Protein AF-A0A258R2J2-F1 (afdb_monomer)

Structure (mmCIF, N/CA/C/O backbone):
data_AF-A0A258R2J2-F1
#
_entry.id   AF-A0A258R2J2-F1
#
loop_
_atom_site.group_PDB
_atom_site.id
_atom_site.type_symbol
_atom_site.label_atom_id
_atom_site.la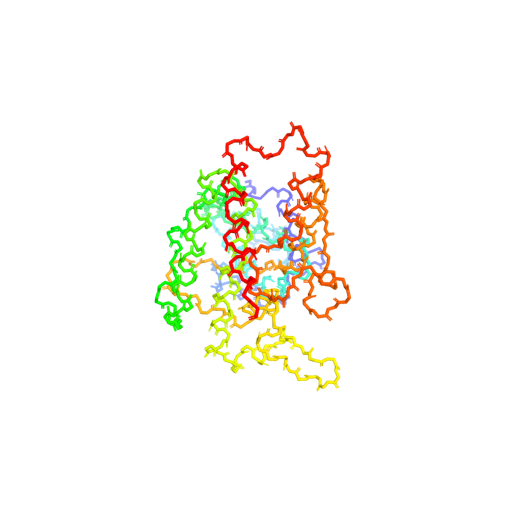bel_alt_id
_atom_site.label_comp_id
_atom_site.label_asym_id
_atom_site.label_entity_id
_atom_site.label_seq_id
_atom_site.pdbx_PDB_ins_code
_atom_site.Cartn_x
_atom_site.Cartn_y
_atom_site.Cartn_z
_atom_site.occupancy
_atom_site.B_iso_or_equiv
_atom_site.auth_seq_id
_atom_site.auth_comp_id
_atom_site.auth_asym_id
_atom_site.auth_atom_id
_atom_site.pdbx_PDB_model_num
ATOM 1 N N . MET A 1 1 ? 12.818 8.819 -33.217 1.00 51.59 1 MET A N 1
ATOM 2 C CA . MET A 1 1 ? 12.704 9.764 -32.083 1.00 51.59 1 MET A CA 1
ATOM 3 C C . MET A 1 1 ? 12.494 8.926 -30.841 1.00 51.59 1 MET A C 1
ATOM 5 O O . MET A 1 1 ? 11.689 8.007 -30.914 1.00 51.59 1 MET A O 1
ATOM 9 N N . SER A 1 2 ? 13.236 9.181 -29.762 1.00 68.81 2 SER A N 1
ATOM 10 C CA . SER A 1 2 ? 13.098 8.397 -28.529 1.00 68.81 2 SER A CA 1
ATOM 11 C C . SER A 1 2 ? 11.683 8.509 -27.970 1.00 68.81 2 SER A C 1
ATOM 13 O O . SER A 1 2 ? 11.099 9.592 -27.950 1.00 68.81 2 SER A O 1
ATOM 15 N N . SER A 1 3 ? 11.145 7.377 -27.529 1.00 83.00 3 SER A N 1
ATOM 16 C CA . SER A 1 3 ? 9.812 7.248 -26.934 1.00 83.00 3 SER A CA 1
ATOM 17 C C . SER A 1 3 ? 9.752 7.700 -25.467 1.00 83.00 3 SER A C 1
ATOM 19 O O . SER A 1 3 ? 8.676 7.709 -24.867 1.00 83.00 3 SER A O 1
ATOM 21 N N . LEU A 1 4 ? 10.896 8.104 -24.902 1.00 91.50 4 LEU A N 1
ATOM 22 C CA . LEU A 1 4 ? 11.026 8.682 -23.568 1.00 91.50 4 LEU A CA 1
ATOM 23 C C . LEU A 1 4 ? 11.390 10.168 -23.649 1.00 91.50 4 LEU A C 1
ATOM 25 O O . LEU A 1 4 ? 12.318 10.567 -24.359 1.00 91.50 4 LEU A O 1
ATOM 29 N N . SER A 1 5 ? 10.712 10.980 -22.845 1.00 92.94 5 SER A N 1
ATOM 30 C CA . SER A 1 5 ? 11.094 12.368 -22.585 1.00 92.94 5 SER A CA 1
ATOM 31 C C . SER A 1 5 ? 12.364 12.456 -21.730 1.00 92.94 5 SER A C 1
ATOM 33 O O . SER A 1 5 ? 12.752 11.509 -21.044 1.00 92.94 5 SER A O 1
ATOM 35 N N . THR A 1 6 ? 13.009 13.624 -21.718 1.00 94.00 6 THR A N 1
ATOM 36 C CA . THR A 1 6 ? 14.210 13.877 -20.902 1.00 94.00 6 THR A CA 1
ATOM 37 C C . THR A 1 6 ? 13.973 13.621 -19.411 1.00 94.00 6 THR A C 1
ATOM 39 O O . THR A 1 6 ? 14.824 13.038 -18.746 1.00 94.00 6 THR A O 1
ATOM 42 N N . ILE A 1 7 ? 12.806 14.015 -18.890 1.00 92.81 7 ILE A N 1
ATOM 43 C CA . ILE A 1 7 ? 12.455 13.823 -17.475 1.00 92.81 7 ILE A CA 1
ATOM 44 C C . ILE A 1 7 ? 12.268 12.337 -17.163 1.00 92.81 7 ILE A C 1
ATOM 46 O O . ILE A 1 7 ? 12.747 11.861 -16.138 1.00 92.81 7 ILE A O 1
ATOM 50 N N . GLU A 1 8 ? 11.610 11.588 -18.049 1.00 94.38 8 GLU A N 1
ATOM 51 C CA . GLU A 1 8 ? 11.427 10.143 -17.877 1.00 94.38 8 GLU A CA 1
ATOM 52 C C . GLU A 1 8 ? 12.772 9.411 -17.870 1.00 94.38 8 GLU A C 1
ATOM 54 O O . GLU A 1 8 ? 13.007 8.584 -16.992 1.00 94.38 8 GLU A O 1
ATOM 59 N N . LYS A 1 9 ? 13.694 9.773 -18.773 1.00 95.25 9 LYS A N 1
ATOM 60 C CA . LYS A 1 9 ? 15.065 9.235 -18.773 1.00 95.25 9 LYS A CA 1
ATOM 61 C C . LYS A 1 9 ? 15.779 9.518 -17.454 1.00 95.25 9 LYS A C 1
ATOM 63 O O . LYS A 1 9 ? 16.354 8.600 -16.883 1.00 95.25 9 LYS A O 1
ATOM 68 N N . GLN A 1 10 ? 15.700 10.748 -16.941 1.00 95.12 10 GLN A N 1
ATOM 69 C CA . GLN A 1 10 ? 16.333 11.100 -15.666 1.00 95.12 10 GLN A CA 1
ATOM 70 C C . GLN A 1 10 ? 15.756 10.301 -14.490 1.00 95.12 10 GLN A C 1
ATOM 72 O O . GLN A 1 10 ? 16.508 9.853 -13.632 1.00 95.12 10 GLN A O 1
ATOM 77 N N . ARG A 1 11 ? 14.439 10.066 -14.464 1.00 94.75 11 ARG A N 1
ATOM 78 C CA . ARG A 1 11 ? 13.808 9.242 -13.421 1.00 94.75 11 ARG A CA 1
ATOM 79 C C . ARG A 1 11 ? 14.330 7.807 -13.440 1.00 94.75 11 ARG A C 1
ATOM 81 O O . ARG A 1 11 ? 14.675 7.289 -12.384 1.00 94.75 11 ARG A O 1
ATOM 88 N N . PHE A 1 12 ? 14.441 7.192 -14.619 1.00 96.69 12 PHE A N 1
ATOM 89 C CA . PHE A 1 12 ? 15.032 5.857 -14.745 1.00 96.69 12 PHE A CA 1
ATOM 90 C C . PHE A 1 12 ? 16.527 5.840 -14.397 1.00 96.69 12 PHE A C 1
ATOM 92 O O . PHE A 1 12 ? 16.979 4.903 -13.746 1.00 96.69 12 PHE A O 1
ATOM 99 N N . GLU A 1 13 ? 17.291 6.867 -14.783 1.00 95.75 13 GLU A N 1
ATOM 100 C CA . GLU A 1 13 ? 18.709 7.007 -14.412 1.00 95.75 13 GLU A CA 1
ATOM 101 C C . GLU A 1 13 ? 18.907 7.044 -12.896 1.00 95.75 13 GLU A C 1
ATOM 103 O O . GLU A 1 13 ? 19.767 6.330 -12.371 1.00 95.75 13 GLU A O 1
ATOM 108 N N . ASP A 1 14 ? 18.109 7.861 -12.206 1.00 94.00 14 ASP A N 1
ATOM 109 C CA . ASP A 1 14 ? 18.150 8.006 -10.753 1.00 94.00 14 ASP A CA 1
ATOM 110 C C . ASP A 1 14 ? 17.750 6.690 -10.076 1.00 94.00 14 ASP A C 1
ATOM 112 O O . ASP A 1 14 ? 18.496 6.164 -9.247 1.00 94.00 14 ASP A O 1
ATOM 116 N N . LEU A 1 15 ? 16.609 6.121 -10.478 1.00 95.19 15 LEU A N 1
ATOM 117 C CA . LEU A 1 15 ? 16.040 4.919 -9.870 1.00 95.19 15 LEU A CA 1
ATOM 118 C C . LEU A 1 15 ? 16.950 3.698 -10.055 1.00 95.19 15 LEU A C 1
ATOM 120 O O . LEU A 1 15 ? 17.140 2.909 -9.130 1.00 95.19 15 LEU A O 1
ATOM 124 N N . PHE A 1 16 ? 17.555 3.547 -11.235 1.00 96.69 16 PHE A N 1
ATOM 125 C CA . PHE A 1 16 ? 18.454 2.434 -11.541 1.00 96.69 16 PHE A CA 1
ATOM 126 C C . PHE A 1 16 ? 19.916 2.692 -11.148 1.00 96.69 16 PHE A C 1
ATOM 128 O O . PHE A 1 16 ? 20.763 1.825 -11.383 1.00 96.69 16 PHE A O 1
ATOM 135 N N . GLY A 1 17 ? 20.236 3.846 -10.550 1.00 94.31 17 GLY A N 1
ATOM 136 C CA . GLY A 1 17 ? 21.582 4.167 -10.067 1.00 94.31 17 GLY A CA 1
ATOM 137 C C . GLY A 1 17 ? 22.630 4.259 -11.182 1.00 94.31 17 GLY A C 1
ATOM 138 O O . GLY A 1 17 ? 23.760 3.794 -11.023 1.00 94.31 17 GLY A O 1
ATOM 139 N N . MET A 1 18 ? 22.261 4.826 -12.332 1.00 94.62 18 MET A N 1
ATOM 140 C CA . MET A 1 18 ? 23.060 4.761 -13.564 1.00 94.62 18 MET A CA 1
ATOM 141 C C . MET A 1 18 ? 24.107 5.872 -13.731 1.00 94.62 18 MET A C 1
ATOM 143 O O . MET A 1 18 ? 24.979 5.778 -14.609 1.00 94.62 18 MET A O 1
ATOM 147 N N . SER A 1 19 ? 24.090 6.890 -12.869 1.00 87.56 19 SER A N 1
ATOM 148 C CA . SER A 1 19 ? 25.017 8.032 -12.907 1.00 87.56 19 SER A CA 1
ATOM 149 C C . SER A 1 19 ? 26.493 7.624 -12.792 1.00 87.56 19 SER A C 1
ATOM 151 O O . SER A 1 19 ? 27.355 8.202 -13.452 1.00 87.56 19 SER A O 1
ATOM 153 N N . SER A 1 20 ? 26.787 6.572 -12.028 1.00 84.19 20 SER A N 1
ATOM 154 C CA . SER A 1 20 ? 28.130 6.008 -11.829 1.00 84.19 20 SER A CA 1
ATOM 155 C C . SER A 1 20 ? 28.490 4.894 -12.827 1.00 84.19 20 SER A C 1
ATOM 157 O O . SER A 1 20 ? 29.554 4.286 -12.728 1.00 84.19 20 SER A O 1
ATOM 159 N N . GLY A 1 21 ? 27.624 4.617 -13.810 1.00 83.12 21 GLY A N 1
ATOM 160 C CA . GLY A 1 21 ? 27.822 3.568 -14.819 1.00 83.12 21 GLY A CA 1
ATOM 161 C C . GLY A 1 21 ? 27.370 2.165 -14.395 1.00 83.12 21 GLY A C 1
ATOM 162 O O . GLY A 1 21 ? 27.529 1.211 -15.168 1.00 83.12 21 GLY A O 1
ATOM 163 N N . TYR A 1 22 ? 26.790 2.036 -13.200 1.00 91.62 22 TYR A N 1
ATOM 164 C CA . TYR A 1 22 ? 26.072 0.841 -12.763 1.00 91.62 22 TYR A CA 1
ATOM 165 C C . TYR A 1 22 ? 24.671 0.782 -13.385 1.00 91.62 22 TYR A C 1
ATOM 167 O O . TYR A 1 22 ? 24.230 1.717 -14.042 1.00 91.62 22 TYR A O 1
ATOM 175 N N . VAL A 1 23 ? 24.005 -0.362 -13.253 1.00 95.69 23 VAL A N 1
ATOM 176 C CA . VAL A 1 23 ? 22.575 -0.521 -13.541 1.00 95.69 23 VAL A CA 1
ATOM 177 C C . VAL A 1 23 ? 22.073 -1.483 -12.477 1.00 95.69 23 VAL A C 1
ATOM 179 O O . VAL A 1 23 ? 22.416 -2.668 -12.528 1.00 95.69 23 VAL A O 1
ATOM 182 N N . LEU A 1 24 ? 21.350 -0.972 -11.480 1.00 95.06 24 LEU A N 1
ATOM 183 C CA . LEU A 1 24 ? 20.998 -1.720 -10.269 1.00 95.06 24 LEU A CA 1
ATOM 184 C C . LEU A 1 24 ? 22.242 -2.427 -9.688 1.00 95.06 24 LEU A C 1
ATOM 186 O O . LEU A 1 24 ? 23.334 -1.858 -9.653 1.00 95.06 24 LEU A O 1
ATOM 190 N N . ASN A 1 25 ? 22.102 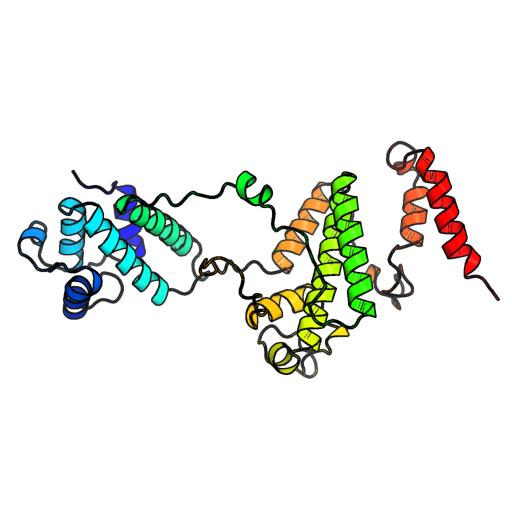-3.686 -9.276 1.00 93.75 25 ASN A N 1
ATOM 191 C CA . ASN A 1 25 ? 23.191 -4.528 -8.783 1.00 93.75 25 ASN A CA 1
ATOM 192 C C . ASN A 1 25 ? 23.745 -5.503 -9.847 1.00 93.75 25 ASN A C 1
ATOM 194 O O . ASN A 1 25 ? 24.383 -6.502 -9.499 1.00 93.75 25 ASN A O 1
ATOM 198 N N . PHE A 1 26 ? 23.506 -5.255 -11.139 1.00 96.31 26 PHE A N 1
ATOM 199 C CA . PHE A 1 26 ? 23.934 -6.172 -12.193 1.00 96.31 26 PHE A CA 1
ATOM 200 C C . PHE A 1 26 ? 25.450 -6.132 -12.443 1.00 96.31 26 PHE A C 1
ATOM 202 O O . PHE A 1 26 ? 26.050 -5.069 -12.635 1.00 96.31 26 PHE A O 1
ATOM 209 N N . SER A 1 27 ? 26.056 -7.318 -12.562 1.00 95.75 27 SER A N 1
ATOM 210 C CA . SER A 1 27 ? 27.321 -7.486 -13.287 1.00 95.75 27 SER A CA 1
ATOM 211 C C . SER A 1 27 ? 27.063 -7.521 -14.794 1.00 95.75 27 SER A C 1
ATOM 213 O O . SER A 1 27 ? 25.948 -7.804 -15.228 1.00 95.75 27 SER A O 1
ATOM 215 N N . ASP A 1 28 ? 28.090 -7.283 -15.609 1.00 94.62 28 ASP A N 1
ATOM 216 C CA . ASP A 1 28 ? 27.939 -7.272 -17.070 1.00 94.62 28 ASP A CA 1
ATOM 217 C C . ASP A 1 28 ? 27.425 -8.623 -17.613 1.00 94.62 28 ASP A C 1
ATOM 219 O O . ASP A 1 28 ? 26.564 -8.655 -18.491 1.00 94.62 28 ASP A O 1
ATOM 223 N N . GLN A 1 29 ? 27.873 -9.745 -17.035 1.00 96.62 29 GLN A N 1
ATOM 224 C CA . GLN A 1 29 ? 27.383 -11.081 -17.394 1.00 96.62 29 GLN A CA 1
ATOM 225 C C . GLN A 1 29 ? 25.900 -11.265 -17.045 1.00 96.62 29 GLN A C 1
ATOM 227 O O . GLN A 1 29 ? 25.125 -11.688 -17.901 1.00 96.62 29 GLN A O 1
ATOM 232 N N . LYS A 1 30 ? 25.496 -10.914 -15.815 1.00 96.69 30 LYS A N 1
ATOM 233 C CA . LYS A 1 30 ? 24.098 -11.043 -15.374 1.00 96.69 30 LYS A CA 1
ATOM 234 C C . LYS A 1 30 ? 23.171 -10.107 -16.147 1.00 96.69 30 LYS A C 1
ATOM 236 O O . LYS A 1 30 ? 22.054 -10.486 -16.465 1.00 96.69 30 LYS A O 1
ATOM 241 N N . PHE A 1 31 ? 23.646 -8.911 -16.493 1.00 97.69 31 PHE A N 1
ATOM 242 C CA . PHE A 1 31 ? 22.904 -7.964 -17.321 1.00 97.69 31 PHE A CA 1
ATOM 243 C C . PHE A 1 31 ? 22.664 -8.513 -18.733 1.00 97.69 31 PHE A C 1
ATOM 245 O O . PHE A 1 31 ? 21.559 -8.409 -19.262 1.00 97.69 31 PHE A O 1
ATOM 252 N N . ALA A 1 32 ? 23.689 -9.127 -19.338 1.00 96.56 32 ALA A N 1
ATOM 253 C CA . ALA A 1 32 ? 23.567 -9.775 -20.641 1.00 96.56 32 ALA A CA 1
ATOM 254 C C . ALA A 1 32 ? 22.562 -10.932 -20.613 1.00 96.56 32 ALA A C 1
ATOM 256 O O . ALA A 1 32 ? 21.770 -11.082 -21.542 1.00 96.56 32 ALA A O 1
ATOM 257 N N . GLU A 1 33 ? 22.616 -11.752 -19.565 1.00 96.12 33 GLU A N 1
ATOM 258 C CA . GLU A 1 33 ? 21.722 -12.891 -19.376 1.00 96.12 33 GLU A CA 1
ATOM 259 C C . GLU A 1 33 ? 20.271 -12.445 -19.182 1.00 96.12 33 GLU A C 1
ATOM 261 O O . GLU A 1 33 ? 19.412 -12.887 -19.939 1.00 96.12 33 GLU A O 1
ATOM 266 N N . PHE A 1 34 ? 20.031 -11.491 -18.279 1.00 97.31 34 PHE A N 1
ATOM 267 C CA . PHE A 1 34 ? 18.718 -10.891 -18.033 1.00 97.31 34 PHE A CA 1
ATOM 268 C C . PHE A 1 34 ? 18.083 -10.350 -19.321 1.00 97.31 34 PHE A C 1
ATOM 270 O O . PHE A 1 34 ? 16.957 -10.686 -19.677 1.00 97.31 34 PHE A O 1
ATOM 277 N N . PHE A 1 35 ? 18.828 -9.564 -20.104 1.00 97.56 35 PHE A N 1
ATOM 278 C CA . PHE A 1 35 ? 18.294 -9.029 -21.359 1.00 97.56 35 PHE A CA 1
ATOM 279 C C . PHE A 1 35 ? 17.956 -10.129 -22.375 1.00 97.56 35 PHE A C 1
ATOM 281 O O . PHE A 1 35 ? 16.965 -10.018 -23.097 1.00 97.56 35 PHE A O 1
ATOM 288 N N . ARG A 1 36 ? 18.727 -11.219 -22.422 1.00 95.69 36 ARG A N 1
ATOM 289 C CA . ARG A 1 36 ? 18.431 -12.342 -23.322 1.00 95.69 36 ARG A CA 1
ATOM 290 C C . ARG A 1 36 ? 17.238 -13.170 -22.855 1.00 95.69 36 ARG A C 1
ATOM 292 O O . ARG A 1 36 ? 16.435 -13.547 -23.700 1.00 95.69 36 ARG A O 1
ATOM 299 N N . GLN A 1 37 ? 17.138 -13.462 -21.562 1.00 92.56 37 GLN A N 1
ATOM 300 C CA . GLN A 1 37 ? 16.125 -14.364 -21.008 1.00 92.56 37 GLN A CA 1
ATOM 301 C C . GLN A 1 37 ? 14.791 -13.651 -20.767 1.00 92.56 37 GLN A C 1
ATOM 303 O O . GLN A 1 37 ? 13.760 -14.110 -21.252 1.00 92.56 37 GLN A O 1
ATOM 308 N N . ASP A 1 38 ? 14.809 -12.506 -20.087 1.00 88.69 38 ASP A N 1
ATOM 309 C CA . ASP A 1 38 ? 13.597 -11.809 -19.637 1.00 88.69 38 ASP A CA 1
ATOM 310 C C . ASP A 1 38 ? 13.062 -10.815 -20.671 1.00 88.69 38 ASP A C 1
ATOM 312 O O . ASP A 1 38 ? 11.852 -10.594 -20.786 1.00 88.69 38 ASP A O 1
ATOM 316 N N . VAL A 1 39 ? 13.968 -10.205 -21.442 1.00 92.50 39 VAL A N 1
ATOM 317 C CA . VAL A 1 39 ? 13.624 -9.202 -22.464 1.00 92.50 39 VAL A CA 1
ATOM 318 C C . VAL A 1 39 ? 13.656 -9.791 -23.876 1.00 92.50 39 VAL A C 1
ATOM 320 O O . VAL A 1 39 ? 13.034 -9.226 -24.775 1.00 92.50 39 VAL A O 1
ATOM 323 N N . GLY A 1 40 ? 14.334 -10.920 -24.102 1.00 93.75 40 GLY A N 1
ATOM 324 C CA . GLY A 1 40 ? 14.462 -11.540 -25.426 1.00 93.75 40 GLY A CA 1
ATOM 325 C C . GLY A 1 40 ? 15.364 -10.768 -26.398 1.00 93.75 40 GLY A C 1
ATOM 326 O O . GLY A 1 40 ? 15.204 -10.897 -27.610 1.00 93.75 40 GLY A O 1
ATOM 327 N N . ILE A 1 41 ? 16.279 -9.928 -25.900 1.00 95.44 41 ILE A N 1
ATOM 328 C CA . ILE A 1 41 ? 17.134 -9.051 -26.714 1.00 95.44 41 ILE A CA 1
ATOM 329 C C . ILE A 1 41 ? 18.600 -9.190 -26.302 1.00 95.44 41 ILE A C 1
ATOM 331 O O . ILE A 1 41 ? 18.949 -9.165 -25.128 1.00 95.44 41 ILE A O 1
ATOM 335 N N . ASN A 1 42 ? 19.512 -9.256 -27.273 1.00 96.88 42 ASN A N 1
ATOM 336 C CA . ASN A 1 42 ? 20.941 -9.161 -26.988 1.00 96.88 42 ASN A CA 1
ATOM 337 C C . ASN A 1 42 ? 21.373 -7.691 -26.833 1.00 96.88 42 ASN A C 1
ATOM 339 O O . ASN A 1 42 ? 21.759 -7.049 -27.805 1.00 96.88 42 ASN A O 1
ATOM 343 N N . ILE A 1 43 ? 21.363 -7.156 -25.609 1.00 96.69 43 ILE A N 1
ATOM 344 C CA . ILE A 1 43 ? 21.760 -5.757 -25.325 1.00 96.69 43 ILE A CA 1
ATOM 345 C C . ILE A 1 43 ? 23.230 -5.440 -25.671 1.00 96.69 43 ILE A C 1
ATOM 347 O O . ILE A 1 43 ? 23.625 -4.281 -25.814 1.00 96.69 43 ILE A O 1
ATOM 351 N N . TYR A 1 44 ? 24.055 -6.476 -25.851 1.00 96.56 44 TYR A N 1
ATOM 352 C CA . TYR A 1 44 ? 25.450 -6.343 -26.273 1.00 96.56 44 TYR A CA 1
ATOM 353 C C . TYR A 1 44 ? 25.647 -6.320 -27.795 1.00 96.56 44 TYR A C 1
ATOM 355 O O . TYR A 1 44 ? 26.783 -6.191 -28.257 1.00 96.56 44 TYR A O 1
ATOM 363 N N . ASP A 1 45 ? 24.563 -6.371 -28.573 1.00 96.62 45 ASP A N 1
ATOM 364 C CA . ASP A 1 45 ? 24.605 -6.187 -30.022 1.00 96.62 45 ASP A CA 1
ATOM 365 C C . ASP A 1 45 ? 25.325 -4.868 -30.402 1.00 96.62 45 ASP A C 1
ATOM 367 O O . ASP A 1 45 ? 25.170 -3.860 -29.692 1.00 96.62 45 ASP A O 1
ATOM 371 N N . PRO A 1 46 ? 26.146 -4.843 -31.473 1.00 96.69 46 PRO A N 1
ATOM 372 C CA . PRO A 1 46 ? 26.841 -3.635 -31.920 1.00 96.69 46 PRO A CA 1
ATOM 373 C C . PRO A 1 46 ? 25.928 -2.421 -32.128 1.00 96.69 46 PRO A C 1
ATOM 375 O O . PRO A 1 46 ? 26.378 -1.295 -31.904 1.00 96.69 46 PRO A O 1
ATOM 378 N N . ARG A 1 47 ? 24.644 -2.620 -32.460 1.00 95.69 47 ARG A N 1
ATOM 379 C CA . ARG A 1 47 ? 23.685 -1.517 -32.641 1.00 95.69 47 ARG A CA 1
ATOM 380 C C . ARG A 1 47 ? 23.488 -0.656 -31.392 1.00 95.69 47 ARG A C 1
ATOM 382 O O . ARG A 1 47 ? 23.176 0.519 -31.519 1.00 95.69 47 ARG A O 1
ATOM 389 N N . TYR A 1 48 ? 23.728 -1.197 -30.195 1.00 96.06 48 TYR A N 1
ATOM 390 C CA . TYR A 1 48 ? 23.629 -0.455 -28.930 1.00 96.06 48 TYR A CA 1
ATOM 391 C C . TYR A 1 48 ? 24.962 0.127 -28.446 1.00 96.06 48 TYR A C 1
ATOM 393 O O . TYR A 1 48 ? 25.027 0.690 -27.357 1.00 96.06 48 TYR A O 1
ATOM 401 N N . ALA A 1 49 ? 26.046 -0.025 -29.209 1.00 95.38 49 ALA A N 1
ATOM 402 C CA . ALA A 1 49 ? 27.380 0.405 -28.791 1.00 95.38 49 ALA A CA 1
ATOM 403 C C . ALA A 1 49 ? 27.761 1.815 -29.278 1.00 95.38 49 ALA A C 1
ATOM 405 O O . ALA A 1 49 ? 28.858 2.281 -28.970 1.00 95.38 49 ALA A O 1
ATOM 406 N N . TYR A 1 50 ? 26.888 2.505 -30.024 1.00 91.94 50 TYR A N 1
ATOM 407 C CA . TYR A 1 50 ? 27.239 3.744 -30.733 1.00 91.94 50 TYR A CA 1
ATOM 408 C C . TYR A 1 50 ? 27.660 4.903 -29.808 1.00 91.94 50 TYR A C 1
ATOM 410 O O . TYR A 1 50 ? 28.492 5.714 -30.197 1.00 91.94 50 TYR A O 1
ATOM 418 N N . ASN A 1 51 ? 27.172 4.931 -28.562 1.00 88.00 51 ASN A N 1
ATOM 419 C CA . ASN A 1 51 ? 27.574 5.904 -27.533 1.00 88.00 51 ASN A CA 1
ATOM 420 C C . ASN A 1 51 ? 28.462 5.289 -26.428 1.00 88.00 51 ASN A C 1
ATOM 422 O O . ASN A 1 51 ? 28.668 5.886 -25.366 1.00 88.00 51 ASN A O 1
ATOM 426 N N . GLY A 1 52 ? 29.013 4.097 -26.681 1.00 90.50 52 GLY A N 1
ATOM 427 C CA . GLY A 1 52 ? 29.982 3.385 -25.849 1.00 90.50 52 GLY A CA 1
ATOM 428 C C . GLY A 1 52 ? 29.535 1.984 -25.423 1.00 90.50 52 GLY A C 1
ATOM 429 O O . GLY A 1 52 ? 28.400 1.568 -25.626 1.00 90.50 52 GLY A O 1
ATOM 430 N N . THR A 1 53 ? 30.464 1.233 -24.830 1.00 92.25 53 THR A N 1
ATOM 431 C CA . THR A 1 53 ? 30.359 -0.232 -24.709 1.00 92.25 53 THR A CA 1
ATOM 432 C C . THR A 1 53 ? 29.926 -0.750 -23.337 1.00 92.25 53 THR A C 1
ATOM 434 O O . THR A 1 53 ? 29.651 -1.945 -23.216 1.00 92.25 53 THR A O 1
ATOM 437 N N . SER A 1 54 ? 29.849 0.108 -22.312 1.00 94.44 54 SER A N 1
ATOM 438 C CA . SER A 1 54 ? 29.427 -0.296 -20.963 1.00 94.44 54 SER A CA 1
ATOM 439 C C . SER A 1 54 ? 27.924 -0.579 -20.890 1.00 94.44 54 SER A C 1
ATOM 441 O O . SER A 1 54 ? 27.151 -0.027 -21.672 1.00 94.44 54 SER A O 1
ATOM 443 N N . LYS A 1 55 ? 27.486 -1.391 -19.917 1.00 95.31 55 LYS A N 1
ATOM 444 C CA . LYS A 1 55 ? 26.063 -1.736 -19.722 1.00 95.31 55 LYS A CA 1
ATOM 445 C C . LYS A 1 55 ? 25.140 -0.516 -19.640 1.00 95.31 55 LYS A C 1
ATOM 447 O O . LYS A 1 55 ? 24.153 -0.459 -20.361 1.00 95.31 55 LYS A O 1
ATOM 452 N N . ALA A 1 56 ? 25.503 0.499 -18.852 1.00 96.12 56 ALA A N 1
ATOM 453 C CA . ALA A 1 56 ? 24.699 1.712 -18.713 1.00 96.12 56 ALA A CA 1
ATOM 454 C C . ALA A 1 56 ? 24.643 2.512 -20.024 1.00 96.12 56 ALA A C 1
ATOM 456 O O . ALA A 1 56 ? 23.587 3.003 -20.408 1.00 96.12 56 ALA A O 1
ATOM 457 N N . LYS A 1 57 ? 25.760 2.603 -20.764 1.00 96.50 57 LYS A N 1
ATOM 458 C CA . LYS A 1 57 ? 25.788 3.274 -22.075 1.00 96.50 57 LYS A CA 1
ATOM 459 C C . LYS A 1 57 ? 24.957 2.524 -23.117 1.00 96.50 57 LYS A C 1
ATOM 461 O O . LYS A 1 57 ? 24.243 3.162 -23.883 1.00 96.50 57 LYS A O 1
ATOM 466 N N . ARG A 1 58 ? 24.991 1.190 -23.094 1.00 96.50 58 ARG A N 1
ATOM 467 C CA . ARG A 1 58 ? 24.156 0.334 -23.945 1.00 96.50 58 ARG A CA 1
ATOM 468 C C . ARG A 1 58 ? 22.674 0.448 -23.604 1.00 96.50 58 ARG A C 1
ATOM 470 O O . ARG A 1 58 ? 21.862 0.510 -24.516 1.00 96.50 58 ARG A O 1
ATOM 477 N N . LEU A 1 59 ? 22.322 0.546 -22.321 1.00 96.81 59 LEU A N 1
ATOM 478 C CA . LEU A 1 59 ? 20.940 0.773 -21.893 1.00 96.81 59 LEU A CA 1
ATOM 479 C C . LEU A 1 59 ? 20.422 2.150 -22.338 1.00 96.81 59 LEU A C 1
ATOM 481 O O . LEU A 1 59 ? 19.316 2.246 -22.856 1.00 96.81 59 LEU A O 1
ATOM 485 N N . ARG A 1 60 ? 21.246 3.201 -22.245 1.00 96.12 60 ARG A N 1
ATOM 486 C CA . ARG A 1 60 ? 20.906 4.523 -22.803 1.00 96.12 60 ARG A CA 1
ATOM 487 C C . ARG A 1 60 ? 20.714 4.470 -24.315 1.00 96.12 60 ARG A C 1
ATOM 489 O O . ARG A 1 60 ? 19.735 4.998 -24.818 1.00 96.12 60 ARG A O 1
ATOM 496 N N . ALA A 1 61 ? 21.616 3.805 -25.037 1.00 95.62 61 ALA A N 1
ATOM 497 C CA . ALA A 1 61 ? 21.476 3.594 -26.477 1.00 95.62 61 ALA A CA 1
ATOM 498 C C . ALA A 1 61 ? 20.173 2.852 -26.818 1.00 95.62 61 ALA A C 1
ATOM 500 O O . ALA A 1 61 ? 19.457 3.241 -27.736 1.00 95.62 61 ALA A O 1
ATOM 501 N N . PHE A 1 62 ? 19.833 1.827 -26.036 1.00 96.12 62 PHE A N 1
ATOM 502 C CA . PHE A 1 62 ? 18.583 1.082 -26.148 1.00 96.12 62 PHE A CA 1
ATOM 503 C C . PHE A 1 62 ? 17.350 1.986 -25.967 1.00 96.12 62 PHE A C 1
ATOM 505 O O . PHE A 1 62 ? 16.419 1.878 -26.755 1.00 96.12 62 PHE A O 1
ATOM 512 N N . TRP A 1 63 ? 17.358 2.947 -25.035 1.00 95.69 63 TRP A N 1
ATOM 513 C CA . TRP A 1 63 ? 16.261 3.922 -24.867 1.00 95.69 63 TRP A CA 1
ATOM 514 C C . TRP A 1 63 ? 16.030 4.848 -26.074 1.00 95.69 63 TRP A C 1
ATOM 516 O O . TRP A 1 63 ? 14.943 5.412 -26.228 1.00 95.69 63 TRP A O 1
ATOM 526 N N . GLU A 1 64 ? 17.047 5.063 -26.908 1.00 94.19 64 GLU A N 1
ATOM 527 C CA . GLU A 1 64 ? 16.948 5.965 -28.061 1.00 94.19 64 GLU A CA 1
ATOM 528 C C . GLU A 1 64 ? 16.464 5.263 -29.331 1.00 94.19 64 GLU A C 1
ATOM 530 O O . GLU A 1 64 ? 15.766 5.887 -30.135 1.00 94.19 64 GLU A O 1
ATOM 535 N N . ILE A 1 65 ? 16.870 4.004 -29.533 1.00 93.88 65 ILE A N 1
ATOM 536 C CA . ILE A 1 65 ? 16.750 3.328 -30.835 1.00 93.88 65 ILE A CA 1
ATOM 537 C C . ILE A 1 65 ? 15.752 2.170 -30.865 1.00 93.88 65 ILE A C 1
ATOM 539 O O . ILE A 1 65 ? 15.459 1.680 -31.952 1.00 93.88 65 ILE A O 1
ATOM 543 N N . GLU A 1 66 ? 15.272 1.692 -29.715 1.00 94.62 66 GLU A N 1
ATOM 544 C CA . GLU A 1 66 ? 14.317 0.580 -29.680 1.00 94.62 66 GLU A CA 1
ATOM 545 C C . GLU A 1 66 ? 12.861 0.987 -29.820 1.00 94.62 66 GLU A C 1
ATOM 547 O O . GLU A 1 66 ? 12.446 2.097 -29.482 1.00 94.62 66 GLU A O 1
ATOM 552 N N . GLU A 1 67 ? 12.077 0.011 -30.270 1.00 94.12 67 GLU A N 1
ATOM 553 C CA . GLU A 1 67 ? 10.634 0.140 -30.389 1.00 94.12 67 GLU A CA 1
ATOM 554 C C . GLU A 1 67 ? 9.975 0.254 -29.002 1.00 94.12 67 GLU A C 1
ATOM 556 O O . GLU A 1 67 ? 10.390 -0.443 -28.064 1.00 94.12 67 GLU A O 1
ATOM 561 N N . PRO A 1 68 ? 8.906 1.065 -28.851 1.00 93.94 68 PRO A N 1
ATOM 562 C CA . PRO A 1 68 ? 8.242 1.292 -27.566 1.00 93.94 68 PRO A CA 1
ATOM 563 C C . PRO A 1 68 ? 7.874 0.009 -26.812 1.00 93.94 68 PRO A C 1
ATOM 565 O O . PRO A 1 68 ? 8.071 -0.059 -25.604 1.00 93.94 68 PRO A O 1
ATOM 568 N N . ALA A 1 69 ? 7.424 -1.036 -27.512 1.00 91.75 69 ALA A N 1
ATOM 569 C CA . ALA A 1 69 ? 7.050 -2.305 -26.889 1.00 91.75 69 ALA A CA 1
ATOM 570 C C . ALA A 1 69 ? 8.247 -3.039 -26.250 1.00 91.75 69 ALA A C 1
ATOM 572 O O . ALA A 1 69 ? 8.152 -3.527 -25.123 1.00 91.75 69 ALA A O 1
ATOM 573 N N . ASN A 1 70 ? 9.389 -3.090 -26.945 1.00 94.75 70 ASN A N 1
ATOM 574 C CA . ASN A 1 70 ? 10.615 -3.703 -26.428 1.00 94.75 70 ASN A CA 1
ATOM 575 C C . ASN A 1 70 ? 11.181 -2.893 -25.260 1.00 94.75 70 ASN A C 1
ATOM 577 O O . ASN A 1 70 ? 11.603 -3.468 -24.254 1.00 94.75 70 ASN A O 1
ATOM 581 N N . LEU A 1 71 ? 11.152 -1.564 -25.386 1.00 96.50 71 LEU A N 1
ATOM 582 C CA . LEU A 1 71 ? 11.590 -0.656 -24.337 1.00 96.50 71 LEU A CA 1
ATOM 583 C C . LEU A 1 71 ? 10.722 -0.773 -23.084 1.00 96.50 71 LEU A C 1
ATOM 585 O O . LEU A 1 71 ? 11.251 -0.961 -21.992 1.00 96.50 71 LEU A O 1
ATOM 589 N N . GLY A 1 72 ? 9.401 -0.726 -23.247 1.00 95.00 72 GLY A N 1
ATOM 590 C CA . GLY A 1 72 ? 8.438 -0.886 -22.163 1.00 95.00 72 GLY A CA 1
ATOM 591 C C . GLY A 1 72 ? 8.621 -2.210 -21.427 1.00 95.00 72 GLY A C 1
ATOM 592 O O . GLY A 1 72 ? 8.704 -2.210 -20.203 1.00 95.00 72 GLY A O 1
ATOM 593 N N . ARG A 1 73 ? 8.802 -3.321 -22.160 1.00 94.62 73 ARG A N 1
ATOM 594 C CA . ARG A 1 73 ? 9.077 -4.640 -21.565 1.00 94.62 73 ARG A CA 1
ATOM 595 C C . ARG A 1 73 ? 10.380 -4.642 -20.767 1.00 94.62 73 ARG A C 1
ATOM 597 O O . ARG A 1 73 ? 10.405 -5.143 -19.650 1.00 94.62 73 ARG A O 1
ATOM 604 N N . ALA A 1 74 ? 11.459 -4.088 -21.319 1.00 97.00 74 ALA A N 1
ATOM 605 C CA . ALA A 1 74 ? 12.743 -4.028 -20.622 1.00 97.00 74 ALA A CA 1
ATOM 606 C C . ALA A 1 74 ? 12.656 -3.208 -19.326 1.00 97.00 74 ALA A C 1
ATOM 608 O O . ALA A 1 74 ? 13.170 -3.631 -18.293 1.00 97.00 74 ALA A O 1
ATOM 609 N N . LEU A 1 75 ? 11.989 -2.052 -19.375 1.00 97.62 75 LEU A N 1
ATOM 610 C CA . LEU A 1 75 ? 11.807 -1.177 -18.218 1.00 97.62 75 LEU A CA 1
ATOM 611 C C . LEU A 1 75 ? 10.906 -1.816 -17.157 1.00 97.62 75 LEU A C 1
ATOM 613 O O . LEU A 1 75 ? 11.252 -1.756 -15.984 1.00 97.62 75 LEU A O 1
ATOM 617 N N . GLU A 1 76 ? 9.812 -2.473 -17.552 1.00 95.25 76 GLU A N 1
ATOM 618 C CA . GLU A 1 76 ? 8.934 -3.227 -16.643 1.00 95.25 76 GLU A CA 1
ATOM 619 C C . GLU A 1 76 ? 9.721 -4.314 -15.895 1.00 95.25 76 GLU A C 1
ATOM 621 O O . GLU A 1 76 ? 9.701 -4.357 -14.666 1.00 95.25 76 GLU A O 1
ATOM 626 N N . ARG A 1 77 ? 10.526 -5.114 -16.608 1.00 95.50 77 ARG A N 1
ATOM 627 C CA . ARG A 1 77 ? 11.378 -6.145 -15.991 1.00 95.50 77 ARG A CA 1
ATOM 628 C C . ARG A 1 77 ? 12.451 -5.567 -15.069 1.00 95.50 77 ARG A C 1
ATOM 630 O O . ARG A 1 77 ? 12.730 -6.130 -14.016 1.00 95.50 77 ARG A O 1
ATOM 637 N N . LEU A 1 78 ? 13.070 -4.444 -15.431 1.00 97.00 78 LEU A N 1
ATOM 638 C CA . LEU A 1 78 ? 14.056 -3.783 -14.566 1.00 97.00 78 LEU A CA 1
ATOM 639 C C . LEU A 1 78 ? 13.409 -3.195 -13.304 1.00 97.00 78 LEU A C 1
ATOM 641 O O . LEU A 1 78 ? 14.025 -3.218 -12.239 1.00 97.00 78 LEU A O 1
ATOM 645 N N . LEU A 1 79 ? 12.173 -2.702 -13.401 1.00 96.31 79 LEU A N 1
ATOM 646 C CA . LEU A 1 79 ? 11.398 -2.232 -12.253 1.00 96.31 79 LEU A CA 1
ATOM 647 C C . LEU A 1 79 ? 11.043 -3.381 -11.301 1.00 96.31 79 LEU A C 1
ATOM 649 O O . LEU A 1 79 ? 11.176 -3.208 -10.093 1.00 96.31 79 LEU A O 1
ATOM 653 N N . GLU A 1 80 ? 10.685 -4.564 -11.811 1.00 92.56 80 GLU A N 1
ATOM 654 C CA . GLU A 1 80 ? 10.495 -5.767 -10.979 1.00 92.56 80 GLU A CA 1
ATOM 655 C C . GLU A 1 80 ? 11.756 -6.077 -10.153 1.00 92.56 80 GLU A C 1
ATOM 657 O O . GLU A 1 80 ? 11.679 -6.292 -8.941 1.00 92.56 80 GLU A O 1
ATOM 662 N N . VAL A 1 81 ? 12.936 -6.013 -10.783 1.00 93.06 81 VAL A N 1
ATOM 663 C CA . VAL A 1 81 ? 14.220 -6.202 -10.088 1.00 93.06 81 VAL A CA 1
ATOM 664 C C . VAL A 1 81 ? 14.463 -5.095 -9.065 1.00 93.06 81 VAL A C 1
ATOM 666 O O . VAL A 1 81 ? 14.879 -5.381 -7.944 1.00 93.06 81 VAL A O 1
ATOM 669 N N . TRP A 1 82 ? 14.189 -3.833 -9.406 1.00 95.19 82 TRP A N 1
ATOM 670 C CA . TRP A 1 82 ? 14.321 -2.730 -8.453 1.00 95.19 82 TRP A CA 1
ATOM 671 C C . TRP A 1 82 ? 13.434 -2.947 -7.224 1.00 95.19 82 TRP A C 1
ATOM 673 O O . TRP A 1 82 ? 13.915 -2.793 -6.102 1.00 95.19 82 TRP A O 1
ATOM 683 N N . ARG A 1 83 ? 12.178 -3.372 -7.411 1.00 90.69 83 ARG A N 1
ATOM 684 C CA . ARG A 1 83 ? 11.242 -3.627 -6.307 1.00 90.69 83 ARG A CA 1
ATOM 685 C C . ARG A 1 83 ? 11.679 -4.796 -5.431 1.00 90.69 83 ARG A C 1
ATOM 687 O O . ARG A 1 83 ? 11.489 -4.744 -4.226 1.00 90.69 83 ARG A O 1
ATOM 694 N N . TYR A 1 84 ? 12.303 -5.818 -6.009 1.00 90.62 84 TYR A N 1
ATOM 695 C CA . TYR A 1 84 ? 12.892 -6.914 -5.236 1.00 90.62 84 TYR A CA 1
ATOM 696 C C . TYR A 1 84 ? 14.067 -6.455 -4.354 1.00 90.62 84 TYR A C 1
ATOM 698 O O . TYR A 1 84 ? 14.268 -6.974 -3.260 1.00 90.62 84 TYR A O 1
ATOM 706 N N . LEU A 1 85 ? 14.857 -5.483 -4.820 1.00 89.56 85 LEU A N 1
ATOM 707 C CA . LEU A 1 85 ? 16.035 -4.986 -4.101 1.00 89.56 85 LEU A CA 1
ATOM 708 C C . LEU A 1 85 ? 15.721 -3.897 -3.068 1.00 89.56 85 LEU A C 1
ATOM 710 O O . LEU A 1 85 ? 16.573 -3.610 -2.226 1.00 89.56 85 LEU A O 1
ATOM 714 N N . ASN A 1 86 ? 14.542 -3.277 -3.142 1.00 88.69 86 ASN A N 1
ATOM 715 C CA . ASN A 1 86 ? 14.179 -2.121 -2.331 1.00 88.69 86 ASN A CA 1
ATOM 716 C C . ASN A 1 86 ? 12.877 -2.374 -1.573 1.00 88.69 86 ASN A C 1
ATOM 718 O O . ASN A 1 86 ? 11.827 -2.616 -2.165 1.00 88.69 86 ASN A O 1
ATOM 722 N N . GLU A 1 87 ? 12.959 -2.276 -0.249 1.00 81.62 87 GLU A N 1
ATOM 723 C CA . GLU A 1 87 ? 11.815 -2.447 0.639 1.00 81.62 87 GLU A CA 1
ATOM 724 C C . GLU A 1 87 ? 10.828 -1.270 0.494 1.00 81.62 87 GLU A C 1
ATOM 726 O O . GLU A 1 87 ? 11.258 -0.112 0.573 1.00 81.62 87 GLU A O 1
ATOM 731 N N . PRO A 1 88 ? 9.525 -1.540 0.287 1.00 78.25 88 PRO A N 1
ATOM 732 C CA . PRO A 1 88 ? 8.493 -0.506 0.245 1.00 78.25 88 PRO A CA 1
ATOM 733 C C . PRO A 1 88 ? 8.492 0.375 1.500 1.00 78.25 88 PRO A C 1
ATOM 735 O O . PRO A 1 88 ? 8.681 -0.122 2.607 1.00 78.25 88 PRO A O 1
ATOM 738 N N . GLY A 1 89 ? 8.235 1.675 1.351 1.00 76.62 89 GLY A N 1
ATOM 739 C CA . GLY A 1 89 ? 8.051 2.602 2.473 1.00 76.62 89 GLY A CA 1
ATOM 740 C C . GLY A 1 89 ? 9.349 3.082 3.127 1.00 76.62 89 GLY A C 1
ATOM 741 O O . GLY A 1 89 ? 9.320 4.013 3.930 1.00 76.62 89 GLY A O 1
ATOM 742 N N . LYS A 1 90 ? 10.503 2.510 2.762 1.00 81.56 90 LYS A N 1
ATOM 743 C CA . LYS A 1 90 ? 11.812 2.923 3.287 1.00 81.56 90 LYS A CA 1
ATOM 744 C C . LYS A 1 90 ? 12.254 4.298 2.779 1.00 81.56 90 LYS A C 1
ATOM 746 O O . LYS A 1 90 ? 12.903 5.042 3.512 1.00 81.56 90 LYS A O 1
ATOM 751 N N . ASP A 1 91 ? 11.925 4.632 1.532 1.00 82.56 91 ASP A N 1
ATOM 752 C CA . ASP A 1 91 ? 12.209 5.933 0.921 1.00 82.56 91 ASP A CA 1
ATOM 753 C C . ASP A 1 91 ? 11.011 6.390 0.082 1.00 82.56 91 ASP A C 1
ATOM 755 O O . ASP A 1 91 ? 10.827 5.988 -1.068 1.00 82.56 91 ASP A O 1
ATOM 759 N N . ALA A 1 92 ? 10.224 7.305 0.651 1.00 80.69 92 ALA A N 1
ATOM 760 C CA . ALA A 1 92 ? 9.029 7.847 0.012 1.00 80.69 92 ALA A CA 1
ATOM 761 C C . ALA A 1 92 ? 9.314 8.576 -1.315 1.00 80.69 92 ALA A C 1
ATOM 763 O O . ALA A 1 92 ? 8.435 8.672 -2.173 1.00 80.69 92 ALA A O 1
ATOM 764 N N . ARG A 1 93 ? 10.518 9.134 -1.512 1.00 83.75 93 ARG A N 1
ATOM 765 C CA . ARG A 1 93 ? 10.884 9.755 -2.793 1.00 83.75 93 ARG A CA 1
ATOM 766 C C . ARG A 1 93 ? 11.150 8.681 -3.841 1.00 83.75 93 ARG A C 1
ATOM 768 O O . ARG A 1 93 ? 10.690 8.840 -4.972 1.00 83.75 93 ARG A O 1
ATOM 775 N N . ALA A 1 94 ? 11.871 7.628 -3.471 1.00 86.12 94 ALA A N 1
ATOM 776 C CA . ALA A 1 94 ? 12.168 6.517 -4.365 1.00 86.12 94 ALA A CA 1
ATOM 777 C C . ALA A 1 94 ? 10.897 5.745 -4.752 1.00 86.12 94 ALA A C 1
ATOM 779 O O . ALA A 1 94 ? 10.710 5.447 -5.929 1.00 86.12 94 ALA A O 1
ATOM 780 N N . ASP A 1 95 ? 9.978 5.520 -3.808 1.00 82.62 95 ASP A N 1
ATOM 781 C CA . ASP A 1 95 ? 8.676 4.896 -4.078 1.00 82.62 95 ASP A CA 1
ATOM 782 C C . ASP A 1 95 ? 7.840 5.719 -5.074 1.00 82.62 95 ASP A C 1
ATOM 784 O O . ASP A 1 95 ? 7.346 5.182 -6.065 1.00 82.62 95 ASP A O 1
ATOM 788 N N . ARG A 1 96 ? 7.770 7.048 -4.905 1.00 83.81 96 ARG A N 1
ATOM 789 C CA . ARG A 1 96 ? 7.102 7.923 -5.889 1.00 83.81 96 ARG A CA 1
ATOM 790 C C . ARG A 1 96 ? 7.752 7.853 -7.272 1.00 83.81 96 ARG A C 1
ATOM 792 O O . ARG A 1 96 ? 7.060 7.825 -8.287 1.00 83.81 96 ARG A O 1
ATOM 799 N N . GLN A 1 97 ? 9.085 7.824 -7.337 1.00 89.12 97 GLN A N 1
ATOM 800 C CA . GLN A 1 97 ? 9.793 7.672 -8.612 1.00 89.12 97 GLN A CA 1
ATOM 801 C C . GLN A 1 97 ? 9.523 6.307 -9.255 1.00 89.12 97 GLN A C 1
ATOM 803 O O . GLN A 1 97 ? 9.363 6.235 -10.475 1.00 89.12 97 GLN A O 1
ATOM 808 N N . PHE A 1 98 ? 9.441 5.243 -8.456 1.00 91.94 98 PHE A N 1
ATOM 809 C CA . PHE A 1 98 ? 9.094 3.903 -8.912 1.00 91.94 98 PHE A CA 1
ATOM 810 C C . PHE A 1 98 ? 7.691 3.855 -9.532 1.00 91.94 98 PHE A C 1
ATOM 812 O O . PHE A 1 98 ? 7.522 3.304 -10.623 1.00 91.94 98 PHE A O 1
ATOM 819 N N . GLU A 1 99 ? 6.698 4.484 -8.902 1.00 87.69 99 GLU A N 1
ATOM 820 C CA . GLU A 1 99 ? 5.333 4.584 -9.437 1.00 87.69 99 GLU A CA 1
ATOM 821 C C . GLU A 1 99 ? 5.289 5.329 -10.780 1.00 87.69 99 GLU A C 1
ATOM 823 O O . GLU A 1 99 ? 4.693 4.850 -11.751 1.00 87.69 99 GLU A O 1
ATOM 828 N N . ASP A 1 100 ? 5.970 6.473 -10.870 1.00 88.88 100 ASP A N 1
ATOM 829 C CA . ASP A 1 100 ? 6.080 7.259 -12.103 1.00 88.88 100 ASP A CA 1
ATOM 830 C C . ASP A 1 100 ? 6.762 6.471 -13.237 1.00 88.88 100 ASP A C 1
ATOM 832 O O . ASP A 1 100 ? 6.335 6.508 -14.400 1.00 88.88 100 ASP A O 1
ATOM 836 N N . CYS A 1 101 ? 7.825 5.732 -12.912 1.00 94.69 101 CYS A N 1
ATOM 837 C CA . CYS A 1 101 ? 8.533 4.876 -13.861 1.00 94.69 101 CYS A CA 1
ATOM 838 C C . CYS A 1 101 ? 7.660 3.703 -14.326 1.00 94.69 101 CYS A C 1
ATOM 840 O O . CYS A 1 101 ? 7.611 3.410 -15.522 1.00 94.69 101 CYS A O 1
ATOM 842 N N . THR A 1 102 ? 6.906 3.088 -13.413 1.00 93.06 102 THR A N 1
ATOM 843 C CA . THR A 1 102 ? 5.945 2.015 -13.720 1.00 93.06 102 THR A CA 1
ATOM 844 C C . THR A 1 102 ? 4.860 2.508 -14.670 1.00 93.06 102 THR A C 1
ATOM 846 O O . THR A 1 102 ? 4.548 1.847 -15.663 1.00 93.06 102 THR A O 1
ATOM 849 N N . ARG A 1 103 ? 4.349 3.724 -14.448 1.00 88.94 103 ARG A N 1
ATOM 850 C CA . ARG A 1 103 ? 3.391 4.372 -15.354 1.00 88.94 103 ARG A CA 1
ATOM 851 C C . ARG A 1 103 ? 3.962 4.593 -16.746 1.00 88.94 103 ARG A C 1
ATOM 853 O O . ARG A 1 103 ? 3.288 4.339 -17.744 1.00 88.94 103 ARG A O 1
ATOM 860 N N . THR A 1 104 ? 5.213 5.030 -16.812 1.00 92.69 104 THR A N 1
ATOM 861 C CA . THR A 1 104 ? 5.913 5.248 -18.080 1.00 92.69 104 THR A CA 1
ATOM 862 C C . THR A 1 104 ? 6.102 3.933 -18.843 1.00 92.69 104 THR A C 1
ATOM 864 O O . THR A 1 104 ? 5.811 3.874 -20.039 1.00 92.69 104 THR A O 1
ATOM 867 N N . ALA A 1 105 ? 6.520 2.862 -18.161 1.00 93.38 105 ALA A N 1
ATOM 868 C CA . ALA A 1 105 ? 6.671 1.535 -18.757 1.00 93.38 105 ALA A CA 1
ATOM 869 C C . ALA A 1 105 ? 5.328 0.979 -19.268 1.00 93.38 105 ALA A C 1
ATOM 871 O O . ALA A 1 105 ? 5.246 0.518 -20.407 1.00 93.38 105 ALA A O 1
ATOM 872 N N . ALA A 1 106 ? 4.255 1.109 -18.483 1.00 89.94 106 ALA A N 1
ATOM 873 C CA . ALA A 1 106 ? 2.910 0.704 -18.889 1.00 89.94 106 ALA A CA 1
ATOM 874 C C . ALA A 1 106 ? 2.422 1.469 -20.131 1.00 89.94 106 ALA A C 1
ATOM 876 O O . ALA A 1 106 ? 1.937 0.847 -21.078 1.00 89.94 106 ALA A O 1
ATOM 877 N N . ARG A 1 107 ? 2.637 2.794 -20.182 1.00 91.94 107 ARG A N 1
ATOM 878 C CA . ARG A 1 107 ? 2.317 3.627 -21.355 1.00 91.94 107 ARG A CA 1
ATOM 879 C C . ARG A 1 107 ? 3.030 3.130 -22.611 1.00 91.94 107 ARG A C 1
ATOM 881 O O . ARG A 1 107 ? 2.410 3.037 -23.666 1.00 91.94 107 ARG A O 1
ATOM 888 N N . LEU A 1 108 ? 4.321 2.806 -22.511 1.00 92.31 108 LEU A N 1
ATOM 889 C CA . LEU A 1 108 ? 5.108 2.279 -23.635 1.00 92.31 108 LEU A CA 1
ATOM 890 C C . LEU A 1 108 ? 4.589 0.926 -24.145 1.00 92.31 108 LEU A C 1
ATOM 892 O O . LEU A 1 108 ? 4.712 0.627 -25.331 1.00 92.31 108 LEU A O 1
ATOM 896 N N . LEU A 1 109 ? 3.974 0.137 -23.263 1.00 91.50 109 LEU A N 1
ATOM 897 C CA . LEU A 1 109 ? 3.300 -1.121 -23.588 1.00 91.50 109 LEU A CA 1
ATOM 898 C C . LEU A 1 109 ? 1.854 -0.932 -24.083 1.00 91.50 109 LEU A C 1
ATOM 900 O O . LEU A 1 109 ? 1.155 -1.920 -24.297 1.00 91.50 109 LEU A O 1
ATOM 904 N N . GLY A 1 110 ? 1.384 0.310 -24.240 1.00 87.88 110 GLY A N 1
ATOM 905 C CA . GLY A 1 110 ? 0.004 0.612 -24.626 1.00 87.88 110 GLY A CA 1
ATOM 906 C C . GLY A 1 110 ? -1.026 0.302 -23.535 1.00 87.88 110 GLY A C 1
ATOM 907 O O . GLY A 1 110 ? -2.213 0.190 -23.829 1.00 87.88 110 GLY A O 1
ATOM 908 N N . ARG A 1 111 ? -0.590 0.142 -22.279 1.00 83.69 111 ARG A N 1
ATOM 909 C CA . ARG A 1 111 ? -1.472 -0.039 -21.124 1.00 83.69 111 ARG A CA 1
ATOM 910 C C . ARG A 1 111 ? -1.762 1.327 -20.507 1.00 83.69 111 ARG A C 1
ATOM 912 O O . ARG A 1 111 ? -0.850 2.016 -20.052 1.00 83.69 111 ARG A O 1
ATOM 919 N N . GLU A 1 112 ? -3.031 1.709 -20.446 1.00 64.25 112 GLU A N 1
ATOM 920 C CA . GLU A 1 112 ? -3.450 2.845 -19.627 1.00 64.25 112 GLU A CA 1
ATOM 921 C C . GLU A 1 112 ? -3.548 2.408 -18.164 1.00 64.25 112 GLU A C 1
ATOM 923 O O . GLU A 1 112 ? -4.502 1.744 -17.757 1.00 64.25 112 GLU A O 1
ATOM 928 N N . LEU A 1 113 ? -2.569 2.800 -17.349 1.00 61.31 113 LEU A N 1
ATOM 929 C CA . LEU A 1 113 ? -2.761 2.824 -15.902 1.00 61.31 113 LEU A CA 1
ATOM 930 C C . LEU A 1 113 ? -3.606 4.059 -15.581 1.00 61.31 113 LEU A C 1
ATOM 932 O O . LEU A 1 113 ? -3.076 5.168 -15.484 1.00 61.31 113 LEU A O 1
ATOM 936 N N . LYS A 1 114 ? -4.928 3.876 -15.470 1.00 57.50 114 LYS A N 1
ATOM 937 C CA . LYS A 1 114 ? -5.816 4.932 -14.976 1.00 57.50 114 LYS A CA 1
ATOM 938 C C . LYS A 1 114 ? -5.371 5.312 -13.571 1.00 57.50 114 LYS A C 1
ATOM 940 O O . LYS A 1 114 ? -5.371 4.478 -12.669 1.00 57.50 114 LYS A O 1
ATOM 945 N N . GLN A 1 115 ? -4.982 6.570 -13.407 1.00 55.66 115 GLN A N 1
ATOM 946 C CA . GLN A 1 115 ? -4.833 7.157 -12.090 1.00 55.66 115 GLN A CA 1
ATOM 947 C C . GLN A 1 115 ? -6.246 7.280 -11.524 1.00 55.66 115 GLN A C 1
ATOM 949 O O . GLN A 1 115 ? -7.069 8.004 -12.082 1.00 55.66 115 GLN A O 1
ATOM 954 N N . GLU A 1 116 ? -6.551 6.504 -10.490 1.00 58.94 116 GLU A N 1
ATOM 955 C CA . GLU A 1 116 ? -7.804 6.678 -9.770 1.00 58.94 116 GLU A CA 1
ATOM 956 C C . GLU A 1 116 ? -7.787 8.068 -9.138 1.00 58.94 116 GLU A C 1
ATOM 958 O O . GLU A 1 116 ? -6.839 8.425 -8.433 1.00 58.94 116 GLU A O 1
ATOM 963 N N . THR A 1 117 ? -8.785 8.890 -9.454 1.00 66.19 117 THR A N 1
ATOM 964 C CA . THR A 1 117 ? -8.939 10.173 -8.772 1.00 66.19 117 THR A CA 1
ATOM 965 C C . THR A 1 117 ? -9.546 9.942 -7.393 1.00 66.19 117 THR A C 1
ATOM 967 O O . THR A 1 117 ? -10.242 8.955 -7.174 1.00 66.19 117 THR A O 1
ATOM 970 N N . GLU A 1 118 ? -9.346 10.873 -6.460 1.00 55.84 118 GLU A N 1
ATOM 971 C CA . GLU A 1 118 ? -10.017 10.831 -5.153 1.00 55.84 118 GLU A CA 1
ATOM 972 C C . GLU A 1 118 ? -11.542 10.701 -5.308 1.00 55.84 118 GLU A C 1
ATOM 974 O O . GLU A 1 118 ? -12.184 9.924 -4.610 1.00 55.84 118 GLU A O 1
ATOM 979 N N . SER A 1 119 ? -12.126 11.392 -6.294 1.00 62.72 119 SER A N 1
ATOM 980 C CA . SER A 1 119 ? -13.558 11.281 -6.584 1.00 62.72 119 SER A CA 1
ATOM 981 C C . SER A 1 119 ? -13.956 9.884 -7.053 1.00 62.72 119 SER A C 1
ATOM 983 O O . SER A 1 119 ? -15.033 9.414 -6.693 1.00 62.72 119 SER A O 1
ATOM 985 N N . ASP A 1 120 ? -13.113 9.228 -7.849 1.00 70.38 120 ASP A N 1
ATOM 986 C CA . ASP A 1 120 ? -13.356 7.858 -8.296 1.00 70.38 120 ASP A CA 1
ATOM 987 C C . ASP A 1 120 ? -13.236 6.874 -7.126 1.00 70.38 120 ASP A C 1
ATOM 989 O O . ASP A 1 120 ? -14.090 6.000 -6.987 1.00 70.38 120 ASP A O 1
ATOM 993 N N . PHE A 1 121 ? -12.251 7.068 -6.242 1.00 68.12 121 PHE A N 1
ATOM 994 C CA . PHE A 1 121 ? -12.093 6.293 -5.010 1.00 68.12 121 PHE A CA 1
ATOM 995 C C . PHE A 1 121 ? -13.312 6.435 -4.087 1.00 68.12 121 PHE A C 1
ATOM 997 O O . PHE A 1 121 ? -13.885 5.432 -3.669 1.00 68.12 121 PHE A O 1
ATOM 1004 N N . LEU A 1 122 ? -13.766 7.666 -3.823 1.00 68.81 122 LEU A N 1
ATOM 1005 C CA . LEU A 1 122 ? -14.916 7.943 -2.950 1.00 68.81 122 LEU A CA 1
ATOM 1006 C C . LEU A 1 122 ? -16.250 7.439 -3.520 1.00 68.81 122 LEU A C 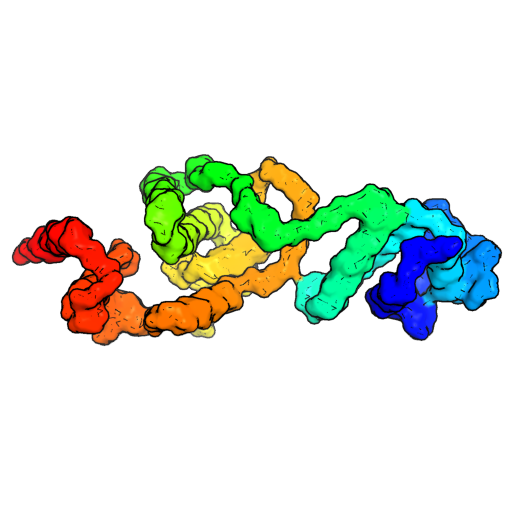1
ATOM 1008 O O . LEU A 1 122 ? -17.194 7.210 -2.769 1.00 68.81 122 LEU A O 1
ATOM 1012 N N . LYS A 1 123 ? -16.348 7.269 -4.843 1.00 73.75 123 LYS A N 1
ATOM 1013 C CA . LYS A 1 123 ? -17.531 6.704 -5.514 1.00 73.75 123 LYS A CA 1
ATOM 1014 C C . LYS A 1 123 ? -17.512 5.181 -5.589 1.00 73.75 123 LYS A C 1
ATOM 1016 O O . LYS A 1 123 ? -18.451 4.607 -6.145 1.00 73.75 123 LYS A O 1
ATOM 1021 N N . ARG A 1 124 ? -16.467 4.518 -5.085 1.00 72.19 124 ARG A N 1
ATOM 1022 C CA . ARG A 1 124 ? -16.423 3.057 -5.064 1.00 72.19 124 ARG A CA 1
ATOM 1023 C C . ARG A 1 124 ? -17.561 2.522 -4.210 1.00 72.19 124 ARG A C 1
ATOM 1025 O O . ARG A 1 124 ? -17.654 2.798 -3.019 1.00 72.19 124 ARG A O 1
ATOM 1032 N N . ASP A 1 125 ? -18.395 1.710 -4.841 1.00 69.44 125 ASP A N 1
ATOM 1033 C CA . ASP A 1 125 ? -19.356 0.876 -4.144 1.00 69.44 125 ASP A CA 1
ATOM 1034 C C . ASP A 1 125 ? -18.685 -0.465 -3.830 1.00 69.44 125 ASP A C 1
ATOM 1036 O O . ASP A 1 125 ? -18.368 -1.248 -4.729 1.00 69.44 125 ASP A O 1
ATOM 1040 N N . PHE A 1 126 ? -18.433 -0.709 -2.546 1.00 69.62 126 PHE A N 1
ATOM 1041 C CA . PHE A 1 126 ? -17.882 -1.972 -2.053 1.00 69.62 126 PHE A CA 1
ATOM 1042 C C . PHE A 1 126 ? -18.973 -3.032 -1.814 1.00 69.62 126 PHE A C 1
ATOM 1044 O O . PHE A 1 126 ? -18.680 -4.128 -1.334 1.00 69.62 126 PHE A O 1
ATOM 1051 N N . GLY A 1 127 ? -20.220 -2.739 -2.194 1.00 72.31 127 GLY A N 1
ATOM 1052 C CA . GLY A 1 127 ? -21.374 -3.602 -2.005 1.00 72.31 127 GLY A CA 1
ATOM 1053 C C . GLY A 1 127 ? -21.928 -3.549 -0.582 1.00 72.31 127 GLY A C 1
ATOM 1054 O O . GLY A 1 127 ? -21.497 -2.774 0.272 1.00 72.31 127 GLY A O 1
ATOM 1055 N N . ALA A 1 128 ? -22.925 -4.396 -0.321 1.00 71.31 128 ALA A N 1
ATOM 1056 C CA . ALA A 1 128 ? -23.526 -4.499 1.001 1.00 71.31 128 ALA A CA 1
ATOM 1057 C C . ALA A 1 128 ? -22.520 -5.073 2.011 1.00 71.31 128 ALA A C 1
ATOM 1059 O O . ALA A 1 128 ? -22.018 -6.185 1.837 1.00 71.31 128 ALA A O 1
ATOM 1060 N N . ILE A 1 129 ? -22.275 -4.332 3.092 1.00 71.56 129 ILE A N 1
ATOM 1061 C CA . ILE A 1 129 ? -21.510 -4.825 4.238 1.00 71.56 129 ILE A CA 1
ATOM 1062 C C . ILE A 1 129 ? -22.352 -5.909 4.916 1.00 71.56 129 ILE A C 1
ATOM 1064 O O . ILE A 1 129 ? -23.411 -5.618 5.474 1.00 71.56 129 ILE A O 1
ATOM 1068 N N . SER A 1 130 ? -21.888 -7.157 4.862 1.00 75.00 130 SER A N 1
ATOM 1069 C CA . SER A 1 130 ? -22.499 -8.270 5.588 1.00 75.00 130 SER A CA 1
ATOM 1070 C C . SER A 1 130 ? -21.555 -8.773 6.666 1.00 75.00 130 SER A C 1
ATOM 1072 O O . SER A 1 130 ? -20.364 -8.968 6.430 1.00 75.00 130 SER A O 1
ATOM 1074 N N . VAL A 1 131 ? -22.113 -8.996 7.851 1.00 74.62 131 VAL A N 1
ATOM 1075 C CA . VAL A 1 131 ? -21.426 -9.650 8.972 1.00 74.62 131 VAL A CA 1
ATOM 1076 C C . VAL A 1 131 ? -21.818 -11.124 9.096 1.00 74.62 131 VAL A C 1
ATOM 1078 O O . VAL A 1 131 ? -21.280 -11.840 9.939 1.00 74.62 131 VAL A O 1
ATOM 1081 N N . GLU A 1 132 ? -22.731 -11.585 8.236 1.00 70.25 132 GLU A N 1
ATOM 1082 C CA . GLU A 1 132 ? -23.170 -12.974 8.181 1.00 70.25 132 GLU A CA 1
ATOM 1083 C C . GLU A 1 132 ? -22.073 -13.864 7.591 1.00 70.25 132 GLU A C 1
ATOM 1085 O O . GLU A 1 132 ? -21.359 -13.486 6.660 1.00 70.25 132 GLU A O 1
ATOM 1090 N N . GLY A 1 133 ? -21.925 -15.075 8.128 1.00 65.94 133 GLY A N 1
ATOM 1091 C CA . GLY A 1 133 ? -20.939 -16.037 7.621 1.00 65.94 133 GLY A CA 1
ATOM 1092 C C . GLY A 1 133 ? -19.494 -15.755 8.048 1.00 65.94 133 GLY A C 1
ATOM 1093 O O . GLY A 1 133 ? -18.606 -16.552 7.749 1.00 65.94 133 GLY A O 1
ATOM 1094 N N . LEU A 1 134 ? -19.260 -14.707 8.846 1.00 67.88 134 LEU A N 1
ATOM 1095 C CA . LEU A 1 134 ? -17.996 -14.492 9.559 1.00 67.88 134 LEU A CA 1
ATOM 1096 C C . LEU A 1 134 ? -17.770 -15.541 10.664 1.00 67.88 134 LEU A C 1
ATOM 1098 O O . LEU A 1 134 ? -16.684 -15.615 11.241 1.00 67.88 134 LEU A O 1
ATOM 1102 N N . GLY A 1 135 ? -18.782 -16.372 10.951 1.00 66.44 135 GLY A N 1
ATOM 1103 C CA . GLY A 1 135 ? -18.781 -17.465 11.926 1.00 66.44 135 GLY A CA 1
ATOM 1104 C C . GLY A 1 135 ? -18.683 -16.974 13.369 1.00 66.44 135 GLY A C 1
ATOM 1105 O O . GLY A 1 135 ? -17.994 -17.599 14.176 1.00 66.44 135 GLY A O 1
ATOM 1106 N N . LEU A 1 136 ? -19.247 -15.804 13.645 1.00 70.38 136 LEU A N 1
ATOM 1107 C CA . LEU A 1 136 ? -19.233 -15.176 14.958 1.00 70.38 136 LEU A CA 1
ATOM 1108 C C . LEU A 1 136 ? -20.230 -15.868 15.889 1.00 70.38 136 LEU A C 1
ATOM 1110 O O . LEU A 1 136 ? -21.066 -16.656 15.449 1.00 70.38 136 LEU A O 1
ATOM 1114 N N . ASP A 1 137 ? -20.146 -15.573 17.186 1.00 72.31 137 ASP A N 1
ATOM 1115 C CA . ASP A 1 137 ? -21.255 -15.909 18.075 1.00 72.31 137 ASP A CA 1
ATOM 1116 C C . ASP A 1 137 ? -22.530 -15.199 17.591 1.00 72.31 137 ASP A C 1
ATOM 1118 O O . ASP A 1 137 ? -22.495 -14.024 17.218 1.00 72.31 137 ASP A O 1
ATOM 1122 N N . HIS A 1 138 ? -23.662 -15.903 17.622 1.00 75.44 138 HIS A N 1
ATOM 1123 C CA . HIS A 1 138 ? -24.939 -15.399 17.104 1.00 75.44 138 HIS A CA 1
ATOM 1124 C C . HIS A 1 138 ? -25.388 -14.092 17.771 1.00 75.44 138 HIS A C 1
ATOM 1126 O O . HIS A 1 138 ? -26.039 -13.254 17.145 1.00 75.44 138 HIS A O 1
ATOM 1132 N N . GLY A 1 139 ? -25.059 -13.898 19.050 1.00 72.69 139 GLY A N 1
ATOM 1133 C CA . GLY A 1 139 ? -25.329 -12.650 19.759 1.00 72.69 139 GLY A CA 1
ATOM 1134 C C . GLY A 1 139 ? -24.491 -11.493 19.221 1.00 72.69 139 GLY A C 1
ATOM 1135 O O . GLY A 1 139 ? -25.021 -10.406 18.988 1.00 72.69 139 GLY A O 1
ATOM 1136 N N . VAL A 1 140 ? -23.205 -11.738 18.968 1.00 71.94 140 VAL A N 1
ATOM 1137 C CA . VAL A 1 140 ? -22.271 -10.745 18.413 1.00 71.94 140 VAL A CA 1
ATOM 1138 C C . VAL A 1 140 ? -22.644 -10.386 16.977 1.00 71.94 140 VAL A C 1
ATOM 1140 O O . VAL A 1 140 ? -22.696 -9.206 16.638 1.00 71.94 140 VAL A O 1
ATOM 1143 N N . GLU A 1 141 ? -22.983 -11.377 16.152 1.00 77.06 141 GLU A N 1
ATOM 1144 C CA . GLU A 1 141 ? -23.392 -11.171 14.759 1.00 77.06 141 GLU A CA 1
ATOM 1145 C C . GLU A 1 141 ? -24.623 -10.263 14.657 1.00 77.06 141 GLU A C 1
ATOM 1147 O O . GLU A 1 141 ? -24.628 -9.298 13.894 1.00 77.06 141 GLU A O 1
ATOM 1152 N N . LYS A 1 142 ? -25.636 -10.488 15.504 1.00 79.94 142 LYS A N 1
ATOM 1153 C CA . LYS A 1 142 ? -26.823 -9.621 15.572 1.00 79.94 142 LYS A CA 1
ATOM 1154 C C . LYS A 1 142 ? -26.495 -8.188 15.964 1.00 79.94 142 LYS A C 1
ATOM 1156 O O . LYS A 1 142 ? -27.075 -7.260 15.402 1.00 79.94 142 LYS A O 1
ATOM 1161 N N . ILE A 1 143 ? -25.607 -8.004 16.942 1.00 80.44 143 ILE A N 1
ATOM 1162 C CA . ILE A 1 143 ? -25.190 -6.670 17.384 1.00 80.44 143 ILE A CA 1
ATOM 1163 C C . ILE A 1 143 ? -24.477 -5.961 16.234 1.00 80.44 143 ILE A C 1
ATOM 1165 O O . ILE A 1 143 ? -24.843 -4.838 15.900 1.00 80.44 143 ILE A O 1
ATOM 1169 N N . LEU A 1 144 ? -23.520 -6.621 15.583 1.00 80.81 144 LEU A N 1
ATOM 1170 C CA . LEU A 1 144 ? -22.786 -6.041 14.462 1.00 80.81 144 LEU A CA 1
ATOM 1171 C C . LEU A 1 144 ? -23.700 -5.735 13.270 1.00 80.81 144 LEU A C 1
ATOM 1173 O O . LEU A 1 144 ? -23.595 -4.656 12.696 1.00 80.81 144 LEU A O 1
ATOM 1177 N N . ALA A 1 145 ? -24.653 -6.611 12.947 1.00 84.50 145 ALA A N 1
ATOM 1178 C CA . ALA A 1 145 ? -25.620 -6.380 11.874 1.00 84.50 145 ALA A CA 1
ATOM 1179 C C . ALA A 1 145 ? -26.498 -5.151 12.159 1.00 84.50 145 ALA A C 1
ATOM 1181 O O . ALA A 1 145 ? -26.726 -4.322 11.276 1.00 84.50 145 ALA A O 1
ATOM 1182 N N . ALA A 1 146 ? -26.950 -4.992 13.408 1.00 83.00 146 ALA A N 1
ATOM 1183 C CA . ALA A 1 146 ? -27.683 -3.803 13.832 1.00 83.00 146 ALA A CA 1
ATOM 1184 C C . ALA A 1 146 ? -26.823 -2.533 13.718 1.00 83.00 146 ALA A C 1
ATOM 1186 O O . ALA A 1 146 ? -27.304 -1.515 13.227 1.00 83.00 146 ALA A O 1
ATOM 1187 N N . ARG A 1 147 ? -25.539 -2.600 14.095 1.00 85.25 147 ARG A N 1
ATOM 1188 C CA . ARG A 1 147 ? -24.599 -1.472 13.995 1.00 85.25 147 ARG A CA 1
ATOM 1189 C C . ARG A 1 147 ? -24.287 -1.078 12.553 1.00 85.25 147 ARG A C 1
ATOM 1191 O O . ARG A 1 147 ? -24.259 0.111 12.252 1.00 85.25 147 ARG A O 1
ATOM 1198 N N . VAL A 1 148 ? -24.118 -2.050 11.658 1.00 86.94 148 VAL A N 1
ATOM 1199 C CA . VAL A 1 148 ? -23.966 -1.804 10.215 1.00 86.94 148 VAL A CA 1
ATOM 1200 C C . VAL A 1 148 ? -25.208 -1.110 9.663 1.00 86.94 148 VAL A C 1
ATOM 1202 O O . VAL A 1 148 ? -25.092 -0.103 8.968 1.00 86.94 148 VAL A O 1
ATOM 1205 N N . LYS A 1 149 ? -26.402 -1.598 10.016 1.00 87.50 149 LYS A N 1
ATOM 1206 C CA . LYS A 1 149 ? -27.661 -0.965 9.613 1.00 87.50 149 LYS A CA 1
ATOM 1207 C C . LYS A 1 149 ? -27.755 0.483 10.111 1.00 87.50 149 LYS A C 1
ATOM 1209 O O . LYS A 1 149 ? -28.071 1.368 9.322 1.00 87.50 149 LYS A O 1
ATOM 1214 N N . GLU A 1 150 ? -27.439 0.732 11.381 1.00 85.69 150 GLU A N 1
ATOM 1215 C CA . GLU A 1 150 ? -27.410 2.084 11.958 1.00 85.69 150 GLU A CA 1
ATOM 1216 C C . GLU A 1 150 ? -26.406 2.997 11.227 1.00 85.69 150 GLU A C 1
ATOM 1218 O O . GLU A 1 150 ? -26.721 4.155 10.959 1.00 85.69 150 GLU A O 1
ATOM 1223 N N . ALA A 1 151 ? -25.224 2.494 10.849 1.00 86.69 151 ALA A N 1
ATOM 1224 C CA . ALA A 1 151 ? -24.235 3.264 10.088 1.00 86.69 151 ALA A CA 1
ATOM 1225 C C . ALA A 1 151 ? -24.774 3.695 8.712 1.00 86.69 151 ALA A C 1
ATOM 1227 O O . ALA A 1 151 ? -24.652 4.862 8.338 1.00 86.69 151 ALA A O 1
ATOM 1228 N N . VAL A 1 152 ? -25.430 2.780 7.989 1.00 84.69 152 VAL A N 1
ATOM 1229 C CA . VAL A 1 152 ? -26.068 3.068 6.692 1.00 84.69 152 VAL A CA 1
ATOM 1230 C C . VAL A 1 152 ? -27.176 4.113 6.840 1.00 84.69 152 VAL A C 1
ATOM 1232 O O . VAL A 1 152 ? -27.250 5.057 6.051 1.00 84.69 152 VAL A O 1
ATOM 1235 N N . GLU A 1 153 ? -28.014 3.989 7.871 1.00 86.19 153 GLU A N 1
ATOM 1236 C CA . GLU A 1 153 ? -29.064 4.970 8.167 1.00 86.19 153 GLU A CA 1
ATOM 1237 C C . GLU A 1 153 ? -28.479 6.347 8.522 1.00 86.19 153 GLU A C 1
ATOM 1239 O O . GLU A 1 153 ? -29.010 7.364 8.076 1.00 86.19 153 GLU A O 1
ATOM 1244 N N . CYS A 1 154 ? -27.353 6.404 9.244 1.00 85.50 154 CYS A N 1
ATOM 1245 C CA . CYS A 1 154 ? -26.655 7.659 9.538 1.00 85.50 154 CYS A CA 1
ATOM 1246 C C . CYS A 1 154 ? -26.173 8.360 8.262 1.00 85.50 154 CYS A C 1
ATOM 1248 O O . CYS A 1 154 ? -26.356 9.570 8.127 1.00 85.50 154 CYS A O 1
ATOM 1250 N N . VAL A 1 155 ? -25.606 7.620 7.303 1.00 81.12 155 VAL A N 1
ATOM 1251 C CA . VAL A 1 155 ? -25.197 8.188 6.006 1.00 81.12 155 VAL A CA 1
ATOM 1252 C C . VAL A 1 155 ? -26.411 8.734 5.252 1.00 81.12 155 VAL A C 1
ATOM 1254 O O . VAL A 1 155 ? -26.388 9.879 4.803 1.00 81.12 155 VAL A O 1
ATOM 1257 N N . ALA A 1 156 ? -27.496 7.957 5.170 1.00 81.69 156 ALA A N 1
ATOM 1258 C CA . ALA A 1 156 ? -28.727 8.371 4.493 1.00 81.69 156 ALA A CA 1
ATOM 1259 C C . ALA A 1 156 ? -29.387 9.603 5.142 1.00 81.69 156 ALA A C 1
ATOM 1261 O O . ALA A 1 156 ? -29.999 10.415 4.450 1.00 81.69 156 ALA A O 1
ATOM 1262 N N . ALA A 1 157 ? -29.237 9.764 6.458 1.00 87.44 157 ALA A N 1
ATOM 1263 C CA . ALA A 1 157 ? -29.733 10.911 7.215 1.00 87.44 157 ALA A CA 1
ATOM 1264 C C . ALA A 1 157 ? -28.805 12.142 7.170 1.00 87.44 157 ALA A C 1
ATOM 1266 O O . ALA A 1 157 ? -29.111 13.151 7.805 1.00 87.44 157 ALA A O 1
ATOM 1267 N N . GLY A 1 158 ? -27.673 12.082 6.457 1.00 81.19 158 GLY A N 1
ATOM 1268 C CA . GLY A 1 158 ? -26.701 13.177 6.418 1.00 81.19 158 GLY A CA 1
ATOM 1269 C C . GLY A 1 158 ? -25.952 13.375 7.741 1.00 81.19 158 GLY A C 1
ATOM 1270 O O . GLY A 1 158 ? -25.547 14.493 8.053 1.00 81.19 158 GLY A O 1
ATOM 1271 N N . ALA A 1 159 ? -25.765 12.304 8.517 1.00 82.44 159 ALA A N 1
ATOM 1272 C CA . ALA A 1 159 ? -25.039 12.279 9.787 1.00 82.44 159 ALA A CA 1
ATOM 1273 C C . ALA A 1 159 ? -23.690 11.530 9.654 1.00 82.44 159 ALA A C 1
ATOM 1275 O O . ALA A 1 159 ? -23.508 10.459 10.245 1.00 82.44 159 ALA A O 1
ATOM 1276 N N . PRO A 1 160 ? -22.717 12.067 8.889 1.00 77.31 160 PRO A N 1
ATOM 1277 C CA . PRO A 1 160 ? -21.472 11.366 8.565 1.00 77.31 160 PRO A CA 1
ATOM 1278 C C . PRO A 1 160 ? -20.613 11.065 9.797 1.00 77.31 160 PRO A C 1
ATOM 1280 O O . PRO A 1 160 ? -20.022 9.995 9.879 1.00 77.31 160 PRO A O 1
ATOM 1283 N N . LEU A 1 161 ? -20.598 11.953 10.797 1.00 77.62 161 LEU A N 1
ATOM 1284 C CA . LEU A 1 161 ? -19.839 11.735 12.032 1.00 77.62 161 LEU A CA 1
ATOM 1285 C C . LEU A 1 161 ? -20.336 10.506 12.804 1.00 77.62 161 LEU A C 1
ATOM 1287 O O . LEU A 1 161 ? -19.547 9.679 13.253 1.00 77.62 161 LEU A O 1
ATOM 1291 N N . SER A 1 162 ? -21.657 10.361 12.929 1.00 82.00 162 SER A N 1
ATOM 1292 C CA . SER A 1 162 ? -22.253 9.178 13.546 1.00 82.00 162 SER A CA 1
ATOM 1293 C C . SER A 1 162 ? -21.920 7.922 12.747 1.00 82.00 162 SER A C 1
ATOM 1295 O O . SER A 1 162 ? -21.560 6.917 13.348 1.00 82.00 162 SER A O 1
ATOM 1297 N N . ALA A 1 163 ? -21.953 7.983 11.412 1.00 85.75 163 ALA A N 1
ATOM 1298 C CA . ALA A 1 163 ? -21.558 6.855 10.573 1.00 85.75 163 ALA A CA 1
ATOM 1299 C C . ALA A 1 163 ? -20.093 6.433 10.806 1.00 85.75 163 ALA A C 1
ATOM 1301 O O . ALA A 1 163 ? -19.839 5.244 10.973 1.00 85.75 163 ALA A O 1
ATOM 1302 N N . ILE A 1 164 ? -19.152 7.381 10.904 1.00 79.94 164 ILE A N 1
ATOM 1303 C CA . ILE A 1 164 ? -17.723 7.103 11.152 1.00 79.94 164 ILE A CA 1
ATOM 1304 C C . ILE A 1 164 ? -17.520 6.360 12.478 1.00 79.94 164 ILE A C 1
ATOM 1306 O O . ILE A 1 164 ? -16.903 5.294 12.498 1.00 79.94 164 ILE A O 1
ATOM 1310 N N . PHE A 1 165 ? -18.094 6.859 13.579 1.00 79.00 165 PHE A N 1
ATOM 1311 C CA . PHE A 1 165 ? -17.988 6.185 14.881 1.00 79.00 165 PHE A CA 1
ATOM 1312 C C . PHE A 1 165 ? -18.575 4.771 14.853 1.00 79.00 165 PHE A C 1
ATOM 1314 O O . PHE A 1 165 ? -18.030 3.839 15.448 1.00 79.00 165 PHE A O 1
ATOM 1321 N N . MET A 1 166 ? -19.684 4.601 14.136 1.00 81.88 166 MET A N 1
ATOM 1322 C CA . MET A 1 166 ? -20.333 3.307 13.985 1.00 81.88 166 MET A CA 1
ATOM 1323 C C . MET A 1 166 ? -19.459 2.337 13.188 1.00 81.88 166 MET A C 1
ATOM 1325 O O . MET A 1 166 ? -19.281 1.202 13.632 1.00 81.88 166 MET A O 1
ATOM 1329 N N . CYS A 1 167 ? -18.836 2.791 12.097 1.00 83.62 167 CYS A N 1
ATOM 1330 C CA . CYS A 1 167 ? -17.861 2.011 11.332 1.00 83.62 167 CYS A CA 1
ATOM 1331 C C . CYS A 1 167 ? -16.684 1.546 12.200 1.00 83.62 167 CYS A C 1
ATOM 1333 O O . CYS A 1 167 ? -16.335 0.368 12.143 1.00 83.62 167 CYS A O 1
ATOM 1335 N N . GLY A 1 168 ? -16.132 2.420 13.050 1.00 83.69 168 GLY A N 1
ATOM 1336 C CA . GLY A 1 168 ? -15.065 2.053 13.990 1.00 83.69 168 GLY A CA 1
ATOM 1337 C C . GLY A 1 168 ? -15.480 0.920 14.934 1.00 83.69 168 GLY A C 1
ATOM 1338 O O . GLY A 1 168 ? -14.788 -0.090 15.035 1.00 83.69 168 GLY A O 1
ATOM 1339 N N . SER A 1 169 ? -16.663 1.026 15.548 1.00 81.25 169 SER A N 1
ATOM 1340 C CA . SER A 1 169 ? -17.178 -0.012 16.458 1.00 81.25 169 SER A CA 1
ATOM 1341 C C . SER A 1 169 ? -17.473 -1.350 15.765 1.00 81.25 169 SER A C 1
ATOM 1343 O O . SER A 1 169 ? -17.269 -2.418 16.345 1.00 81.25 169 SER A O 1
ATOM 1345 N N . VAL A 1 170 ? -17.945 -1.307 14.513 1.00 84.38 170 VAL A N 1
ATOM 1346 C CA . VAL A 1 170 ? -18.184 -2.507 13.700 1.00 84.38 170 VAL A CA 1
ATOM 1347 C C . VAL A 1 170 ? -16.856 -3.181 13.372 1.00 84.38 170 VAL A C 1
ATOM 1349 O O . VAL A 1 170 ? -16.729 -4.391 13.557 1.00 84.38 170 VAL A O 1
ATOM 1352 N N . LEU A 1 171 ? -15.867 -2.406 12.921 1.00 85.50 171 LEU A N 1
ATOM 1353 C CA . LEU A 1 171 ? -14.544 -2.917 12.580 1.00 85.50 171 LEU A CA 1
ATOM 1354 C C . LEU A 1 171 ? -13.860 -3.540 13.800 1.00 85.50 171 LEU A C 1
ATOM 1356 O O . LEU A 1 171 ? -13.351 -4.653 13.701 1.00 85.50 171 LEU A O 1
ATOM 1360 N N . GLU A 1 172 ? -13.920 -2.879 14.956 1.00 84.19 172 GLU A N 1
ATOM 1361 C CA . GLU A 1 172 ? -13.376 -3.400 16.213 1.00 84.19 172 GLU A CA 1
ATOM 1362 C C . GLU A 1 172 ? -13.989 -4.755 16.564 1.00 84.19 172 GLU A C 1
ATOM 1364 O O . GLU A 1 172 ? -13.263 -5.719 16.802 1.00 84.19 172 GLU A O 1
ATOM 1369 N N . GLY A 1 173 ? -15.320 -4.871 16.525 1.00 80.31 173 GLY A N 1
ATOM 1370 C CA . GLY A 1 173 ? -15.994 -6.131 16.830 1.00 80.31 173 GLY A CA 1
ATOM 1371 C C . GLY A 1 173 ? -15.676 -7.253 15.836 1.00 80.31 173 GLY A C 1
ATOM 1372 O O . GLY A 1 173 ? -15.516 -8.404 16.251 1.00 80.31 173 GLY A O 1
ATOM 1373 N N . ILE A 1 174 ? -15.527 -6.936 14.545 1.00 83.12 174 ILE A N 1
ATOM 1374 C CA . ILE A 1 174 ? -15.114 -7.908 13.521 1.00 83.12 174 ILE A CA 1
ATOM 1375 C C . ILE A 1 174 ? -13.682 -8.384 13.786 1.00 83.12 174 ILE A C 1
ATOM 1377 O O . ILE A 1 174 ? -13.453 -9.590 13.901 1.00 83.12 174 ILE A O 1
ATOM 1381 N N . LEU A 1 175 ? -12.723 -7.462 13.910 1.00 85.94 175 LEU A N 1
ATOM 1382 C CA . LEU A 1 175 ? -11.310 -7.805 14.095 1.00 85.94 175 LEU A CA 1
ATOM 1383 C C . LEU A 1 175 ? -11.069 -8.520 15.425 1.00 85.94 175 LEU A C 1
ATOM 1385 O O . LEU A 1 175 ? -10.329 -9.500 15.465 1.00 85.94 175 LEU A O 1
ATOM 1389 N N . MET A 1 176 ? -11.747 -8.101 16.495 1.00 82.69 176 MET A N 1
ATOM 1390 C CA . MET A 1 176 ? -11.709 -8.779 17.791 1.00 82.69 176 MET A CA 1
ATOM 1391 C C . MET A 1 176 ? -12.152 -10.233 17.663 1.00 82.69 176 MET A C 1
ATOM 1393 O O . MET A 1 176 ? -11.524 -11.144 18.201 1.00 82.69 176 MET A O 1
ATOM 1397 N N . ALA A 1 177 ? -13.227 -10.484 16.923 1.00 78.75 177 ALA A N 1
ATOM 1398 C CA . ALA A 1 177 ? -13.706 -11.840 16.765 1.00 78.75 177 ALA A CA 1
ATOM 1399 C C . ALA A 1 177 ? -12.822 -12.692 15.842 1.00 78.75 177 ALA A C 1
ATOM 1401 O O . ALA A 1 177 ? -12.665 -13.893 16.081 1.00 78.75 177 ALA A O 1
ATOM 1402 N N . VAL A 1 178 ? -12.188 -12.085 14.836 1.00 82.31 178 VAL A N 1
ATOM 1403 C CA . VAL A 1 178 ? -11.123 -12.732 14.055 1.00 82.31 178 VAL A CA 1
ATOM 1404 C C . VAL A 1 178 ? -9.936 -13.088 14.960 1.00 82.31 178 VAL A C 1
ATOM 1406 O O . VAL A 1 178 ? -9.452 -14.220 14.893 1.00 82.31 178 VAL A O 1
ATOM 1409 N N . ALA A 1 179 ? -9.513 -12.188 15.849 1.00 84.88 179 ALA A N 1
ATOM 1410 C CA . ALA A 1 179 ? -8.429 -12.427 16.803 1.00 84.88 179 ALA A CA 1
ATOM 1411 C C . ALA A 1 179 ? -8.754 -13.580 17.767 1.00 84.88 179 ALA A C 1
ATOM 1413 O O . ALA A 1 179 ? -7.942 -14.488 17.959 1.00 84.88 179 ALA A O 1
ATOM 1414 N N . LEU A 1 180 ? -9.978 -13.604 18.308 1.00 82.06 180 LEU A N 1
ATOM 1415 C CA . LEU A 1 180 ? -10.458 -14.663 19.203 1.00 82.06 180 LEU A CA 1
ATOM 1416 C C . LEU A 1 180 ? -10.482 -16.047 18.539 1.00 82.06 180 LEU A C 1
ATOM 1418 O O . LEU A 1 180 ? -10.285 -17.055 19.217 1.00 82.06 180 LEU A O 1
ATOM 1422 N N . LYS A 1 181 ? -10.693 -16.106 17.221 1.00 80.94 181 LYS A N 1
ATOM 1423 C CA . LYS A 1 181 ? -10.628 -17.349 16.439 1.00 80.94 181 LYS A CA 1
ATOM 1424 C C . LYS A 1 181 ? -9.213 -17.784 16.089 1.00 80.94 181 LYS A C 1
ATOM 1426 O O . LYS A 1 181 ? -8.979 -18.979 15.926 1.00 80.94 181 LYS A O 1
ATOM 1431 N N . ASN A 1 182 ? -8.284 -16.837 15.981 1.00 84.50 182 ASN A N 1
ATOM 1432 C CA . ASN A 1 182 ? -6.902 -17.079 15.569 1.00 84.50 182 ASN A CA 1
ATOM 1433 C C . ASN A 1 182 ? -5.910 -16.637 16.662 1.00 84.50 182 ASN A C 1
ATOM 1435 O O . ASN A 1 182 ? -4.978 -15.875 16.388 1.00 84.50 182 ASN A O 1
ATOM 1439 N N . PRO A 1 183 ? -6.062 -17.109 17.919 1.00 88.19 183 PRO A N 1
ATOM 1440 C CA . PRO A 1 183 ? -5.321 -16.561 19.048 1.00 88.19 183 PRO A CA 1
ATOM 1441 C C . PRO A 1 183 ? -3.813 -16.792 18.929 1.00 88.19 183 PRO A C 1
ATOM 1443 O O . PRO A 1 183 ? -3.031 -15.971 19.396 1.00 88.19 183 PRO A O 1
ATOM 1446 N N . ALA A 1 184 ? -3.381 -17.901 18.324 1.00 90.00 184 ALA A N 1
ATOM 1447 C CA . ALA A 1 184 ? -1.962 -18.216 18.185 1.00 90.00 184 ALA A CA 1
ATOM 1448 C C . ALA A 1 184 ? -1.245 -17.257 17.226 1.00 90.00 184 ALA A C 1
ATOM 1450 O O . ALA A 1 184 ? -0.105 -16.881 17.486 1.00 90.00 184 ALA A O 1
ATOM 1451 N N . ASP A 1 185 ? -1.893 -16.862 16.133 1.00 88.38 185 ASP A N 1
ATOM 1452 C CA . ASP A 1 185 ? -1.288 -15.979 15.135 1.00 88.38 185 ASP A CA 1
ATOM 1453 C C . ASP A 1 185 ? -1.273 -14.542 15.641 1.00 8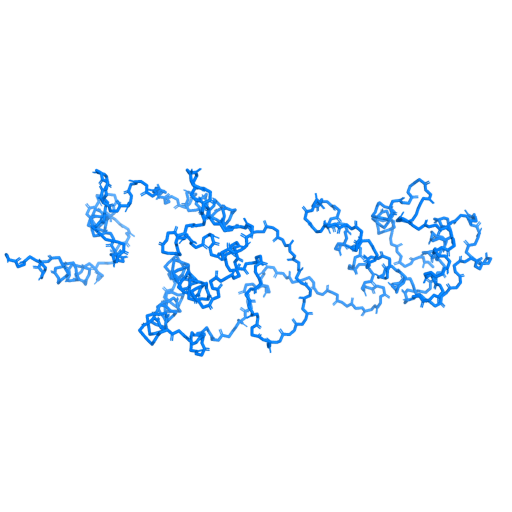8.38 185 ASP A C 1
ATOM 1455 O O . ASP A 1 185 ? -0.217 -13.912 15.670 1.00 88.38 185 ASP A O 1
ATOM 1459 N N . PHE A 1 186 ? -2.400 -14.090 16.197 1.00 91.31 186 PHE A N 1
ATOM 1460 C CA . PHE A 1 186 ? -2.510 -12.760 16.785 1.00 91.31 186 PHE A CA 1
ATOM 1461 C C . PHE A 1 186 ? -1.560 -12.559 17.964 1.00 91.31 186 PHE A C 1
ATOM 1463 O O . PHE A 1 186 ? -0.931 -11.521 18.021 1.00 91.31 186 PHE A O 1
ATOM 1470 N N . ASN A 1 187 ? -1.382 -13.530 18.871 1.00 93.12 187 ASN A N 1
ATOM 1471 C CA . ASN A 1 187 ? -0.446 -13.374 19.998 1.00 93.12 187 ASN A CA 1
ATOM 1472 C C . ASN A 1 187 ? 1.039 -13.503 19.603 1.00 93.12 187 ASN A C 1
ATOM 1474 O O . ASN A 1 187 ? 1.914 -13.164 20.403 1.00 93.12 187 ASN A O 1
ATOM 1478 N N . ARG A 1 188 ? 1.354 -14.049 18.420 1.00 92.12 188 ARG A N 1
ATOM 1479 C CA . ARG A 1 188 ? 2.740 -14.173 17.930 1.00 92.12 188 ARG A CA 1
ATOM 1480 C C . ARG A 1 188 ? 3.189 -12.979 17.098 1.00 92.12 188 ARG A C 1
ATOM 1482 O O . ARG A 1 188 ? 4.397 -12.812 16.938 1.00 92.12 188 ARG A O 1
ATOM 1489 N N . ALA A 1 189 ? 2.252 -12.171 16.607 1.00 90.75 189 ALA A N 1
ATOM 1490 C CA . ALA A 1 189 ? 2.548 -10.982 15.826 1.00 90.75 189 ALA A CA 1
ATOM 1491 C C . ALA A 1 189 ? 3.455 -10.013 16.598 1.00 90.75 189 ALA A C 1
ATOM 1493 O O . ALA A 1 189 ? 3.302 -9.807 17.809 1.00 90.75 189 ALA A O 1
ATOM 1494 N N . SER A 1 190 ? 4.397 -9.400 15.897 1.00 89.81 190 SER A N 1
ATOM 1495 C CA . SER A 1 190 ? 5.321 -8.410 16.435 1.00 89.81 190 SER A CA 1
ATOM 1496 C C . SER A 1 190 ? 4.597 -7.163 16.954 1.00 89.81 190 SER A C 1
ATOM 1498 O O . SER A 1 190 ? 4.988 -6.639 18.000 1.00 89.81 190 SER A O 1
ATOM 1500 N N . ALA A 1 191 ? 3.497 -6.777 16.301 1.00 88.19 191 ALA A N 1
ATOM 1501 C CA . ALA A 1 191 ? 2.620 -5.668 16.668 1.00 88.19 191 ALA A CA 1
ATOM 1502 C C . ALA A 1 191 ? 1.718 -5.955 17.886 1.00 88.19 191 ALA A C 1
ATOM 1504 O O . ALA A 1 191 ? 1.005 -5.064 18.346 1.00 88.19 191 ALA A O 1
ATOM 1505 N N . SER A 1 192 ? 1.744 -7.173 18.447 1.00 91.81 192 SER A N 1
ATOM 1506 C CA . SER A 1 192 ? 0.912 -7.523 19.606 1.00 91.81 192 SER A CA 1
ATOM 1507 C C . SER A 1 192 ? 1.191 -6.602 20.799 1.00 91.81 192 SER A C 1
ATOM 1509 O O . SER A 1 192 ? 2.349 -6.508 21.231 1.00 91.81 192 SER A O 1
ATOM 1511 N N . PRO A 1 193 ? 0.164 -5.990 21.417 1.00 91.12 193 PRO A N 1
ATOM 1512 C CA . PRO A 1 193 ? 0.354 -5.126 22.571 1.00 91.12 193 PRO A CA 1
ATOM 1513 C C . PRO A 1 193 ? 0.837 -5.941 23.774 1.00 91.12 193 PRO A C 1
ATOM 1515 O O . PRO A 1 193 ? 0.235 -6.943 24.165 1.00 91.12 193 PRO A O 1
ATOM 1518 N N . LYS A 1 194 ? 1.932 -5.495 24.394 1.00 92.56 194 LYS A N 1
ATOM 1519 C CA . LYS A 1 194 ? 2.557 -6.164 25.545 1.00 92.56 194 LYS A CA 1
ATOM 1520 C C . LYS A 1 194 ? 2.400 -5.342 26.822 1.00 92.56 194 LYS A C 1
ATOM 1522 O O . LYS A 1 194 ? 2.326 -4.110 26.801 1.00 92.56 194 LYS A O 1
ATOM 1527 N N . GLN A 1 195 ? 2.326 -6.031 27.953 1.00 89.44 195 GLN A N 1
ATOM 1528 C CA . GLN A 1 195 ? 2.427 -5.427 29.279 1.00 89.44 195 GLN A CA 1
ATOM 1529 C C . GLN A 1 195 ? 3.873 -4.979 29.509 1.00 89.44 195 GLN A C 1
ATOM 1531 O O . GLN A 1 195 ? 4.803 -5.744 29.242 1.00 89.44 195 GLN A O 1
ATOM 1536 N N . LYS A 1 196 ? 4.075 -3.751 29.998 1.00 84.12 196 LYS A N 1
ATOM 1537 C CA . LYS A 1 196 ? 5.420 -3.170 30.157 1.00 84.12 196 LYS A CA 1
ATOM 1538 C C . LYS A 1 196 ? 6.237 -3.909 31.217 1.00 84.12 196 LYS A C 1
ATOM 1540 O O . LYS A 1 196 ? 7.448 -4.032 31.084 1.00 84.12 196 LYS A O 1
ATOM 1545 N N . GLU A 1 197 ? 5.566 -4.418 32.242 1.00 85.88 197 GLU A N 1
ATOM 1546 C CA . GLU A 1 197 ? 6.162 -5.029 33.427 1.00 85.88 197 GLU A CA 1
ATOM 1547 C C . GLU A 1 197 ? 6.582 -6.479 33.171 1.00 85.88 197 GLU A C 1
ATOM 1549 O O . GLU A 1 197 ? 7.606 -6.932 33.673 1.00 85.88 197 GLU A O 1
ATOM 1554 N N . THR A 1 198 ? 5.784 -7.221 32.398 1.00 86.88 198 THR A N 1
ATOM 1555 C CA . THR A 1 198 ? 5.960 -8.671 32.214 1.00 86.88 198 THR A CA 1
ATOM 1556 C C . THR A 1 198 ? 6.429 -9.056 30.814 1.00 86.88 198 THR A C 1
ATOM 1558 O O . THR A 1 198 ? 6.846 -10.194 30.605 1.00 86.88 198 THR A O 1
ATOM 1561 N N . GLY A 1 199 ? 6.322 -8.149 29.836 1.00 88.69 199 GLY A N 1
ATOM 1562 C CA . GLY A 1 199 ? 6.576 -8.425 28.420 1.00 88.69 199 GLY A CA 1
ATOM 1563 C C . GLY A 1 199 ? 5.568 -9.383 27.773 1.00 88.69 199 GLY A C 1
ATOM 1564 O O . GLY A 1 199 ? 5.707 -9.705 26.592 1.00 88.69 199 GLY A O 1
ATOM 1565 N N . LYS A 1 200 ? 4.556 -9.845 28.520 1.00 92.00 200 LYS A N 1
ATOM 1566 C CA . LYS A 1 200 ? 3.510 -10.738 28.012 1.00 92.00 200 LYS A CA 1
ATOM 1567 C C . LYS A 1 200 ? 2.512 -9.963 27.168 1.00 92.00 200 LYS A C 1
ATOM 1569 O O . LYS A 1 200 ? 2.222 -8.802 27.451 1.00 92.00 200 LYS A O 1
ATOM 1574 N N . VAL A 1 201 ? 1.970 -10.626 26.153 1.00 93.94 201 VAL A N 1
ATOM 1575 C CA . VAL A 1 201 ? 0.885 -10.073 25.340 1.00 93.94 201 VAL A CA 1
ATOM 1576 C C . VAL A 1 201 ? -0.350 -9.865 26.216 1.00 93.94 201 VAL A C 1
ATOM 1578 O O . VAL A 1 201 ? -0.664 -10.705 27.064 1.00 93.94 201 VAL A O 1
ATOM 1581 N N . ARG A 1 202 ? -1.008 -8.716 26.048 1.00 90.44 202 ARG A N 1
ATOM 1582 C CA . ARG A 1 202 ? -2.231 -8.370 26.779 1.00 90.44 202 ARG A CA 1
ATOM 1583 C C . ARG A 1 202 ? -3.377 -9.300 26.376 1.00 90.44 202 ARG A C 1
ATOM 1585 O O . ARG A 1 202 ? -3.424 -9.730 25.223 1.00 90.44 202 ARG A O 1
ATOM 1592 N N . PRO A 1 203 ? -4.324 -9.601 27.274 1.00 86.94 203 PRO A N 1
ATOM 1593 C CA . PRO A 1 203 ? -5.531 -10.318 26.886 1.00 86.94 203 PRO A CA 1
ATOM 1594 C C . PRO A 1 203 ? -6.359 -9.483 25.895 1.00 86.94 203 PRO A C 1
ATOM 1596 O O . PRO A 1 203 ? -6.395 -8.260 25.992 1.00 86.94 203 PRO A O 1
ATOM 1599 N N . PHE A 1 204 ? -7.051 -10.136 24.956 1.00 81.81 204 PHE A N 1
ATOM 1600 C CA . PHE A 1 204 ? -7.716 -9.452 23.837 1.00 81.81 204 PHE A CA 1
ATOM 1601 C C . PHE A 1 204 ? -8.721 -8.364 24.241 1.00 81.81 204 PHE A C 1
ATOM 1603 O O . PHE A 1 204 ? -8.833 -7.367 23.548 1.00 81.81 204 PHE A O 1
ATOM 1610 N N . HIS A 1 205 ? -9.401 -8.487 25.382 1.00 79.81 205 HIS A N 1
ATOM 1611 C CA . HIS A 1 205 ? -10.335 -7.456 25.855 1.00 79.81 205 HIS A CA 1
ATOM 1612 C C . HIS A 1 205 ? -9.660 -6.128 26.255 1.00 79.81 205 HIS A C 1
ATOM 1614 O O . HIS A 1 205 ? -10.355 -5.145 26.485 1.00 79.81 205 HIS A O 1
ATOM 1620 N N . GLU A 1 206 ? -8.328 -6.098 26.363 1.00 80.62 206 GLU A N 1
ATOM 1621 C CA . GLU A 1 206 ? -7.529 -4.887 26.600 1.00 80.62 206 GLU A CA 1
ATOM 1622 C C . GLU A 1 206 ? -6.935 -4.303 25.305 1.00 80.62 206 GLU A C 1
ATOM 1624 O O . GLU A 1 206 ? -6.171 -3.336 25.364 1.00 80.62 206 GLU A O 1
ATOM 1629 N N . TRP A 1 207 ? -7.206 -4.912 24.147 1.00 83.75 207 TRP A N 1
ATOM 1630 C CA . TRP A 1 207 ? -6.707 -4.431 22.862 1.00 83.75 207 TRP A CA 1
ATOM 1631 C C . TRP A 1 207 ? -7.616 -3.323 22.347 1.00 83.75 207 TRP A C 1
ATOM 1633 O O . TRP A 1 207 ? -8.836 -3.457 22.376 1.00 83.75 207 TRP A O 1
ATOM 1643 N N . THR A 1 208 ? -7.013 -2.246 21.855 1.00 85.81 208 THR A N 1
ATOM 1644 C CA . THR A 1 208 ? -7.739 -1.187 21.151 1.00 85.81 208 THR A CA 1
ATOM 1645 C C . THR A 1 208 ? -7.992 -1.582 19.696 1.00 85.81 208 THR A C 1
ATOM 1647 O O . THR A 1 208 ? -7.327 -2.479 19.164 1.00 85.81 208 THR A O 1
ATOM 1650 N N . LEU A 1 209 ? -8.896 -0.867 19.019 1.00 83.12 209 LEU A N 1
ATOM 1651 C CA . LEU A 1 209 ? -9.055 -0.963 17.567 1.00 83.12 209 LEU A CA 1
ATOM 1652 C C . LEU A 1 209 ? -7.709 -0.805 16.833 1.00 83.12 209 LEU A C 1
ATOM 1654 O O . LEU A 1 209 ? -7.408 -1.629 15.973 1.00 83.12 209 LEU A O 1
ATOM 1658 N N . ALA A 1 210 ? -6.866 0.151 17.241 1.00 79.06 210 ALA A N 1
ATOM 1659 C CA . ALA A 1 210 ? -5.487 0.298 16.765 1.00 79.06 210 ALA A CA 1
ATOM 1660 C C . ALA A 1 210 ? -4.705 -1.019 16.768 1.00 79.06 210 ALA A C 1
ATOM 1662 O O . ALA A 1 210 ? -4.206 -1.479 15.744 1.00 79.06 210 ALA A O 1
ATOM 1663 N N . ASN A 1 211 ? -4.638 -1.662 17.940 1.00 86.94 211 ASN A N 1
ATOM 1664 C CA . ASN A 1 211 ? -3.874 -2.890 18.121 1.00 86.94 211 ASN A CA 1
ATOM 1665 C C . ASN A 1 211 ? -4.426 -4.009 17.242 1.00 86.94 211 ASN A C 1
ATOM 1667 O O . ASN A 1 211 ? -3.665 -4.793 16.679 1.00 86.94 211 ASN A O 1
ATOM 1671 N N . LEU A 1 212 ? -5.752 -4.079 17.122 1.00 85.00 212 LEU A N 1
ATOM 1672 C CA . LEU A 1 212 ? -6.414 -5.051 16.269 1.00 85.00 212 LEU A CA 1
ATOM 1673 C C . LEU A 1 212 ? -6.100 -4.812 14.793 1.00 85.00 212 LEU A C 1
ATOM 1675 O O . LEU A 1 212 ? -5.826 -5.790 14.106 1.00 85.00 212 LEU A O 1
ATOM 1679 N N . ILE A 1 213 ? -6.107 -3.567 14.309 1.00 83.12 213 ILE A N 1
ATOM 1680 C CA . ILE A 1 213 ? -5.772 -3.220 12.919 1.00 83.12 213 ILE A CA 1
ATOM 1681 C C . ILE A 1 213 ? -4.314 -3.569 12.617 1.00 83.12 213 ILE A C 1
ATOM 1683 O O . ILE A 1 213 ? -4.060 -4.304 11.663 1.00 83.12 213 ILE A O 1
ATOM 1687 N N . ASP A 1 214 ? -3.375 -3.109 13.444 1.00 82.38 214 ASP A N 1
ATOM 1688 C CA . ASP A 1 214 ? -1.939 -3.304 13.217 1.00 82.38 214 ASP A CA 1
ATOM 1689 C C . ASP A 1 214 ? -1.575 -4.794 13.179 1.00 82.38 214 ASP A C 1
ATOM 1691 O O . ASP A 1 214 ? -0.901 -5.268 12.261 1.00 82.38 214 ASP A O 1
ATOM 1695 N N . VAL A 1 215 ? -2.080 -5.567 14.146 1.00 85.31 215 VAL A N 1
ATOM 1696 C CA . VAL A 1 215 ? -1.852 -7.015 14.198 1.00 85.31 215 VAL A CA 1
ATOM 1697 C C . VAL A 1 215 ? -2.563 -7.728 13.051 1.00 85.31 215 VAL A C 1
ATOM 1699 O O . VAL A 1 215 ? -1.991 -8.631 12.451 1.00 85.31 215 VAL A O 1
ATOM 1702 N N . SER A 1 216 ? -3.784 -7.321 12.702 1.00 84.44 216 SER A N 1
ATOM 1703 C CA . SER A 1 216 ? -4.531 -7.893 11.573 1.00 84.44 216 SER A CA 1
ATOM 1704 C C . SER A 1 216 ? -3.835 -7.659 10.234 1.00 84.44 216 SER A C 1
ATOM 1706 O O . SER A 1 216 ? -3.852 -8.537 9.370 1.00 84.44 216 SER A O 1
ATOM 1708 N N . HIS A 1 217 ? -3.202 -6.499 10.064 1.00 81.06 217 HIS A N 1
ATOM 1709 C CA . HIS A 1 217 ? -2.385 -6.189 8.898 1.00 81.06 217 HIS A CA 1
ATOM 1710 C C . HIS A 1 217 ? -1.120 -7.060 8.853 1.00 81.06 217 HIS A C 1
ATOM 1712 O O . HIS A 1 217 ? -0.797 -7.605 7.801 1.00 81.06 217 HIS A O 1
ATOM 1718 N N . GLU A 1 218 ? -0.431 -7.247 9.985 1.00 80.94 218 GLU A N 1
ATOM 1719 C CA . GLU A 1 218 ? 0.758 -8.110 10.063 1.00 80.94 218 GLU A CA 1
ATOM 1720 C C . GLU A 1 218 ? 0.432 -9.592 9.820 1.00 80.94 218 GLU A C 1
ATOM 1722 O O . GLU A 1 218 ? 1.115 -10.268 9.052 1.00 80.94 218 GLU A O 1
ATOM 1727 N N . VAL A 1 219 ? -0.613 -10.103 10.474 1.00 82.81 219 VAL A N 1
ATOM 1728 C CA . VAL A 1 219 ? -1.046 -11.504 10.361 1.00 82.81 219 VAL A CA 1
ATOM 1729 C C . VAL A 1 219 ? -1.595 -11.797 8.962 1.00 82.81 219 VAL A C 1
ATOM 1731 O O . VAL A 1 219 ? -1.537 -12.939 8.506 1.00 82.81 219 VAL A O 1
ATOM 1734 N N . GLY A 1 220 ? -2.106 -10.769 8.280 1.00 70.44 220 GLY A N 1
ATOM 1735 C CA . GLY A 1 220 ? -2.905 -10.906 7.076 1.00 70.44 220 GLY A CA 1
ATOM 1736 C C . GLY A 1 220 ? -4.259 -11.496 7.445 1.00 70.44 220 GLY A C 1
ATOM 1737 O O . GLY A 1 220 ? -4.409 -12.714 7.554 1.00 70.44 220 GLY A O 1
ATOM 1738 N N . VAL A 1 221 ? -5.270 -10.643 7.649 1.00 57.28 221 VAL A N 1
ATOM 1739 C CA . VAL A 1 221 ? -6.657 -11.126 7.741 1.00 57.28 221 VAL A CA 1
ATOM 1740 C C . VAL A 1 221 ? -6.903 -11.983 6.504 1.00 57.28 221 VAL A C 1
ATOM 1742 O O . VAL A 1 221 ? -6.582 -11.521 5.407 1.00 57.28 221 VAL A O 1
ATOM 1745 N N . PRO A 1 222 ? -7.419 -13.219 6.636 1.00 45.03 222 PRO A N 1
ATOM 1746 C CA . PRO A 1 222 ? -7.719 -14.026 5.472 1.00 45.03 222 PRO A CA 1
ATOM 1747 C C . PRO A 1 222 ? -8.723 -13.255 4.622 1.00 45.03 222 PRO A C 1
ATOM 1749 O O . PRO A 1 222 ? -9.912 -13.213 4.935 1.00 45.03 222 PRO A O 1
ATOM 1752 N N . GLU A 1 223 ? -8.227 -12.628 3.554 1.00 40.38 223 GLU A N 1
ATOM 1753 C CA . GLU A 1 223 ? -9.052 -12.125 2.476 1.00 40.38 223 GLU A CA 1
ATOM 1754 C C . GLU A 1 223 ? -9.975 -13.279 2.108 1.00 40.38 223 GLU A C 1
ATOM 1756 O O . GLU A 1 223 ? -9.528 -14.372 1.730 1.00 40.38 223 GLU A O 1
ATOM 1761 N N . SER A 1 224 ? -11.284 -13.065 2.240 1.00 32.38 224 SER A N 1
ATOM 1762 C CA . SER A 1 224 ? -12.223 -13.885 1.501 1.00 32.38 224 SER A CA 1
ATOM 1763 C C . SER A 1 224 ? -11.745 -13.813 0.061 1.00 32.38 224 SER A C 1
ATOM 1765 O O . SER A 1 224 ? -11.766 -12.736 -0.530 1.00 32.38 224 SER A O 1
ATOM 1767 N N . LYS A 1 225 ? -11.227 -14.928 -0.461 1.00 29.70 225 LYS A N 1
ATOM 1768 C CA . LYS A 1 225 ? -10.726 -15.073 -1.828 1.00 29.70 225 LYS A CA 1
ATOM 1769 C C . LYS A 1 225 ? -11.848 -14.783 -2.825 1.00 29.70 225 LYS A C 1
ATOM 1771 O O . LYS A 1 225 ? -12.384 -15.699 -3.439 1.00 29.70 225 LYS A O 1
ATOM 1776 N N . GLN A 1 226 ? -12.225 -13.526 -2.989 1.00 31.70 226 GLN A N 1
ATOM 1777 C CA . GLN A 1 226 ? -13.103 -13.044 -4.031 1.00 31.70 226 GLN A CA 1
ATOM 1778 C C . GLN A 1 226 ? -12.679 -11.632 -4.429 1.00 31.70 226 GLN A C 1
ATOM 1780 O O . GLN A 1 226 ? -13.053 -10.643 -3.817 1.00 31.70 226 GLN A O 1
ATOM 1785 N N . ARG A 1 227 ? -11.995 -11.634 -5.578 1.00 30.92 227 ARG A N 1
ATOM 1786 C CA . ARG A 1 227 ? -11.906 -10.599 -6.616 1.00 30.92 227 ARG A CA 1
ATOM 1787 C C . ARG A 1 227 ? -10.744 -9.601 -6.549 1.00 30.92 227 ARG A C 1
ATOM 1789 O O . ARG A 1 227 ? -10.744 -8.630 -5.815 1.00 30.92 227 ARG A O 1
ATOM 1796 N N . ASN A 1 228 ? -9.893 -9.822 -7.555 1.00 29.30 228 ASN A N 1
ATOM 1797 C CA . ASN A 1 228 ? -8.905 -8.965 -8.201 1.00 29.30 228 ASN A CA 1
ATOM 1798 C C . ASN A 1 228 ? -7.565 -8.754 -7.497 1.00 29.30 228 ASN A C 1
ATOM 1800 O O . ASN A 1 228 ? -7.435 -8.047 -6.508 1.00 29.30 228 ASN A O 1
ATOM 1804 N N . GLY A 1 229 ? -6.550 -9.339 -8.141 1.00 30.14 229 GLY A N 1
ATOM 1805 C CA . GLY A 1 229 ? -5.137 -9.175 -7.855 1.00 30.14 229 GLY A CA 1
ATOM 1806 C C . GLY A 1 229 ? -4.665 -7.746 -8.073 1.00 30.14 229 GLY A C 1
ATOM 1807 O O . GLY A 1 229 ? -4.191 -7.396 -9.153 1.00 30.14 229 GLY A O 1
ATOM 1808 N N . TYR A 1 230 ? -4.725 -6.963 -7.008 1.00 30.08 230 TYR A N 1
ATOM 1809 C CA . TYR A 1 230 ? -3.829 -5.842 -6.810 1.00 30.08 230 TYR A CA 1
ATOM 1810 C C . TYR A 1 230 ? -2.799 -6.282 -5.775 1.00 30.08 230 TYR A C 1
ATOM 1812 O O . TYR A 1 230 ? -3.144 -6.581 -4.637 1.00 30.08 230 TYR A O 1
ATOM 1820 N N . ALA A 1 231 ? -1.536 -6.382 -6.194 1.00 29.28 231 ALA A N 1
ATOM 1821 C CA . ALA A 1 231 ? -0.427 -6.467 -5.256 1.00 29.28 231 ALA A CA 1
ATOM 1822 C C . ALA A 1 231 ? -0.548 -5.272 -4.302 1.00 29.28 231 ALA A C 1
ATOM 1824 O O . ALA A 1 231 ? -0.637 -4.130 -4.761 1.00 29.28 231 ALA A O 1
ATOM 1825 N N . SER A 1 232 ? -0.630 -5.545 -3.001 1.00 34.97 232 SER A N 1
ATOM 1826 C CA . SER A 1 232 ? -0.838 -4.523 -1.987 1.00 34.97 232 SER A CA 1
ATOM 1827 C C . SER A 1 232 ? 0.297 -3.497 -2.042 1.00 34.97 232 SER A C 1
ATOM 1829 O O . SER A 1 232 ? 1.469 -3.796 -1.808 1.00 34.97 232 SER A O 1
ATOM 1831 N N . LEU A 1 233 ? -0.053 -2.253 -2.377 1.00 30.11 233 LEU A N 1
ATOM 1832 C CA . LEU A 1 233 ? 0.740 -1.100 -1.977 1.00 30.11 233 LEU A CA 1
ATOM 1833 C C . LEU A 1 233 ? 0.674 -1.058 -0.447 1.00 30.11 233 LEU A C 1
ATOM 1835 O O . LEU A 1 233 ? -0.331 -0.627 0.113 1.00 30.11 233 LEU A O 1
ATOM 1839 N N . SER A 1 234 ? 1.719 -1.518 0.238 1.00 33.47 234 SER A N 1
ATOM 1840 C CA . SER A 1 234 ? 1.866 -1.251 1.667 1.00 33.47 234 SER A CA 1
ATOM 1841 C C . SER A 1 234 ? 2.256 0.221 1.844 1.00 33.47 234 SER A C 1
ATOM 1843 O O . SER A 1 234 ? 3.437 0.568 1.895 1.00 33.47 234 SER A O 1
ATOM 1845 N N . MET A 1 235 ? 1.266 1.111 1.894 1.00 30.95 235 MET A N 1
ATOM 1846 C CA . MET A 1 235 ? 1.440 2.358 2.632 1.00 30.95 235 MET A CA 1
ATOM 1847 C C . MET A 1 235 ? 1.431 2.005 4.118 1.00 30.95 235 MET A C 1
ATOM 1849 O O . MET A 1 235 ? 0.542 1.293 4.576 1.00 30.95 235 MET A O 1
ATOM 1853 N N . SER A 1 236 ? 2.410 2.500 4.873 1.00 40.97 236 SER A N 1
ATOM 1854 C CA . SER A 1 236 ? 2.460 2.392 6.334 1.00 40.97 236 SER A CA 1
ATOM 1855 C C . SER A 1 236 ? 1.443 3.339 6.990 1.00 40.97 236 SER A C 1
ATOM 1857 O O . SER A 1 236 ? 1.810 4.216 7.772 1.00 40.97 236 SER A O 1
ATOM 1859 N N . LEU A 1 237 ? 0.174 3.229 6.603 1.00 40.56 237 LEU A N 1
ATOM 1860 C CA . LEU A 1 237 ? -0.936 3.926 7.235 1.00 40.56 237 LEU A CA 1
ATOM 1861 C C . LEU A 1 237 ? -1.327 3.104 8.470 1.00 40.56 237 LEU A C 1
ATOM 1863 O O . LEU A 1 237 ? -1.897 2.027 8.331 1.00 40.56 237 LEU A O 1
ATOM 1867 N N . ASN A 1 238 ? -0.940 3.570 9.657 1.00 44.75 238 ASN A N 1
ATOM 1868 C CA . ASN A 1 238 ? -1.357 2.986 10.934 1.00 44.75 238 ASN A CA 1
ATOM 1869 C C . ASN A 1 238 ? -2.422 3.872 11.591 1.00 44.75 238 ASN A C 1
ATOM 1871 O O . ASN A 1 238 ? -2.614 5.024 11.196 1.00 44.75 238 ASN A O 1
ATOM 1875 N N . GLU A 1 239 ? -3.148 3.324 12.562 1.00 50.22 239 GLU A N 1
ATOM 1876 C CA . GLU A 1 239 ? -4.306 4.009 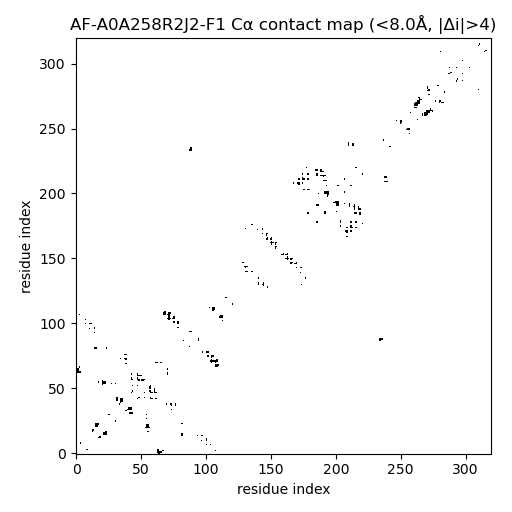13.144 1.00 50.22 239 GLU A CA 1
ATOM 1877 C C . GLU A 1 239 ? -3.919 5.298 13.872 1.00 50.22 239 GLU A C 1
ATOM 1879 O O . GLU A 1 239 ? -4.638 6.273 13.720 1.00 50.22 239 GLU A O 1
ATOM 1884 N N . SER A 1 240 ? -2.748 5.384 14.511 1.00 56.25 240 SER A N 1
ATOM 1885 C CA . SER A 1 240 ? -2.314 6.631 15.157 1.00 56.25 240 SER A CA 1
ATOM 1886 C C . SER A 1 240 ? -2.209 7.804 14.177 1.00 56.25 240 SER A C 1
ATOM 1888 O O . SER A 1 240 ? -2.539 8.926 14.537 1.00 56.25 240 SER A O 1
ATOM 1890 N N . ILE A 1 241 ? -1.815 7.558 12.921 1.00 48.38 241 ILE A N 1
ATOM 1891 C CA . ILE A 1 241 ? -1.787 8.601 11.880 1.00 48.38 241 ILE A CA 1
ATOM 1892 C C . ILE A 1 241 ? -3.207 9.053 11.515 1.00 48.38 241 ILE A C 1
ATOM 1894 O O . ILE A 1 241 ? -3.427 10.237 11.272 1.00 48.38 241 ILE A O 1
ATOM 1898 N N . VAL A 1 242 ? -4.160 8.120 11.455 1.00 58.72 242 VAL A N 1
ATOM 1899 C CA . VAL A 1 242 ? -5.564 8.423 11.142 1.00 58.72 242 VAL A CA 1
ATOM 1900 C C . VAL A 1 242 ? -6.241 9.110 12.326 1.00 58.72 242 VAL A C 1
ATOM 1902 O O . VAL A 1 242 ? -6.896 10.124 12.131 1.00 58.72 242 VAL A O 1
ATOM 1905 N N . GLU A 1 243 ? -6.033 8.614 13.546 1.00 63.12 243 GLU A N 1
ATOM 1906 C CA . GLU A 1 243 ? -6.557 9.189 14.783 1.00 63.12 243 GLU A CA 1
ATOM 1907 C C . GLU A 1 243 ? -6.035 10.615 14.981 1.00 63.12 243 GLU A C 1
ATOM 1909 O O . GLU A 1 243 ? -6.838 11.519 15.192 1.00 63.12 243 GLU A O 1
ATOM 1914 N N . ASP A 1 244 ? -4.726 10.852 14.852 1.00 64.81 244 ASP A N 1
ATOM 1915 C CA . ASP A 1 244 ? -4.155 12.197 14.988 1.00 64.81 244 ASP A CA 1
ATOM 1916 C C . ASP A 1 244 ? -4.713 13.156 13.922 1.00 64.81 244 ASP A C 1
ATOM 1918 O O . ASP A 1 244 ? -5.089 14.284 14.251 1.00 64.81 244 ASP A O 1
ATOM 1922 N N . ALA A 1 245 ? -4.833 12.703 12.668 1.00 60.91 245 ALA A N 1
ATOM 1923 C CA . ALA A 1 245 ? -5.408 13.499 11.583 1.00 60.91 245 ALA A CA 1
ATOM 1924 C C . ALA A 1 245 ? -6.901 13.803 11.804 1.00 60.91 245 ALA A C 1
ATOM 1926 O O . ALA A 1 245 ? -7.347 14.930 11.577 1.00 60.91 245 ALA A O 1
ATOM 1927 N N . ASP A 1 246 ? -7.673 12.827 12.285 1.00 68.69 246 ASP A N 1
ATOM 1928 C CA . ASP A 1 246 ? -9.089 12.993 12.609 1.00 68.69 246 ASP A CA 1
ATOM 1929 C C . ASP A 1 246 ? -9.268 13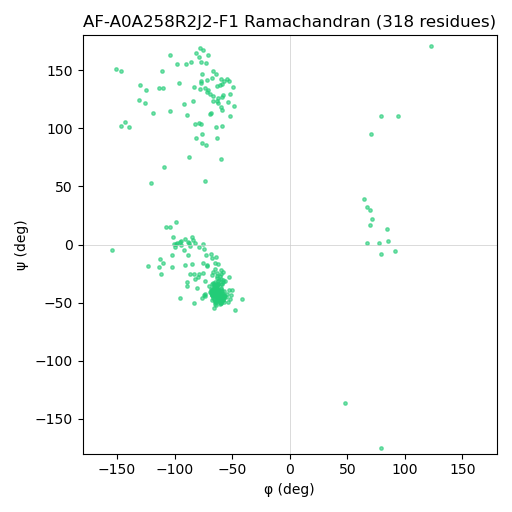.950 13.794 1.00 68.69 246 ASP A C 1
ATOM 1931 O O . ASP A 1 246 ? -10.113 14.845 13.747 1.00 68.69 246 ASP A O 1
ATOM 1935 N N . LEU A 1 247 ? -8.467 13.807 14.856 1.00 76.06 247 LEU A N 1
ATOM 1936 C CA . LEU A 1 247 ? -8.501 14.691 16.024 1.00 76.06 247 LEU A CA 1
ATOM 1937 C C . LEU A 1 247 ? -8.132 16.132 15.659 1.00 76.06 247 LEU A C 1
ATOM 1939 O O . LEU A 1 247 ? -8.793 17.060 16.137 1.00 76.06 247 LEU A O 1
ATOM 1943 N N . GLU A 1 248 ? -7.117 16.327 14.815 1.00 68.56 248 GLU A N 1
ATOM 1944 C CA . GLU A 1 248 ? -6.745 17.638 14.275 1.00 68.56 248 GLU A CA 1
ATOM 1945 C C . GLU A 1 248 ? -7.908 18.241 13.478 1.00 68.56 248 GLU A C 1
ATOM 1947 O O . GLU A 1 248 ? -8.359 19.348 13.784 1.00 68.56 248 GLU A O 1
ATOM 1952 N N . TRP A 1 249 ? -8.479 17.479 12.541 1.00 66.56 249 TRP A N 1
ATOM 1953 C CA . TRP A 1 249 ? -9.590 17.935 11.707 1.00 66.56 249 TRP A CA 1
ATOM 1954 C C . TRP A 1 249 ? -10.854 18.262 12.517 1.00 66.56 249 TRP A C 1
ATOM 1956 O O . TRP A 1 249 ? -11.482 19.307 12.323 1.00 66.56 249 TRP A O 1
ATOM 1966 N N . PHE A 1 250 ? -11.225 17.424 13.489 1.00 72.00 250 PHE A N 1
ATOM 1967 C CA . PHE A 1 250 ? -12.334 17.717 14.399 1.00 72.00 250 PHE A CA 1
ATOM 1968 C C . PHE A 1 250 ? -12.048 18.941 15.274 1.00 72.00 250 PHE A C 1
ATOM 1970 O O . PHE A 1 250 ? -12.964 19.731 15.530 1.00 72.00 250 PHE A O 1
ATOM 197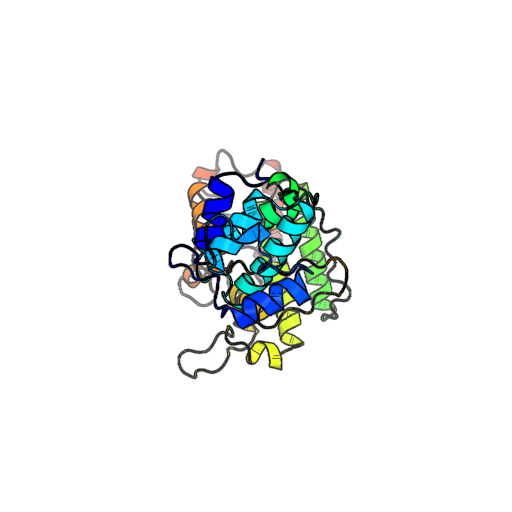7 N N . GLY A 1 251 ? -10.796 19.142 15.688 1.00 71.25 251 GLY A N 1
ATOM 1978 C CA . GLY A 1 251 ? -10.350 20.355 16.368 1.00 71.25 251 GLY A CA 1
ATOM 1979 C C . GLY A 1 251 ? -10.585 21.615 15.528 1.00 71.25 251 GLY A C 1
ATOM 1980 O O . GLY A 1 251 ? -11.152 22.587 16.034 1.00 71.25 251 GLY A O 1
ATOM 1981 N N . GLU A 1 252 ? -10.242 21.586 14.237 1.00 64.00 252 GLU A N 1
ATOM 1982 C CA . GLU A 1 252 ? -10.500 22.687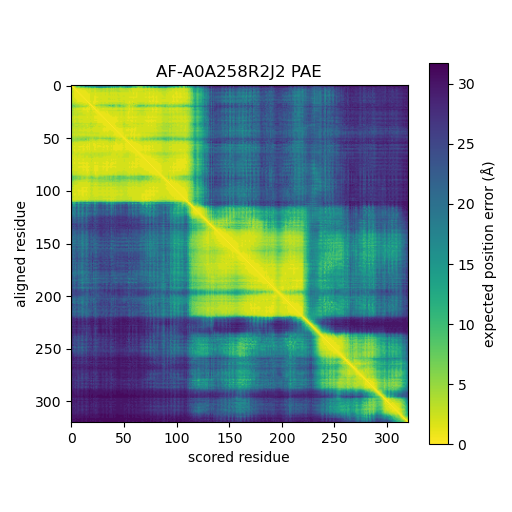 13.291 1.00 64.00 252 GLU A CA 1
ATOM 1983 C C . GLU A 1 252 ? -11.998 22.968 13.099 1.00 64.00 252 GLU A C 1
ATOM 1985 O O . GLU A 1 252 ? -12.413 24.122 12.968 1.00 64.00 252 GLU A O 1
ATOM 1990 N N . LEU A 1 253 ? -12.831 21.926 13.150 1.00 68.69 253 LEU A N 1
ATOM 1991 C CA . LEU A 1 253 ? -14.294 22.036 13.121 1.00 68.69 253 LEU A CA 1
ATOM 1992 C C . LEU A 1 253 ? -14.901 22.512 14.458 1.00 68.69 253 LEU A C 1
ATOM 1994 O O . LEU A 1 253 ? -16.123 22.646 14.569 1.00 68.69 253 LEU A O 1
ATOM 1998 N N . GLY A 1 254 ? -14.073 22.785 15.472 1.00 72.06 254 GLY A N 1
ATOM 1999 C CA . GLY A 1 254 ? -14.485 23.311 16.774 1.00 72.06 254 GLY A CA 1
ATOM 2000 C C . GLY A 1 254 ? -14.948 22.252 17.777 1.00 72.06 254 GLY A C 1
ATOM 2001 O O . GLY A 1 254 ? -15.546 22.600 18.802 1.00 72.06 254 GLY A O 1
ATOM 2002 N N . TYR A 1 255 ? -14.692 20.968 17.516 1.00 74.75 255 TYR A N 1
ATOM 2003 C CA . TYR A 1 255 ? -14.972 19.902 18.474 1.00 74.75 255 TYR A CA 1
ATOM 2004 C C . TYR A 1 255 ? -13.904 19.867 19.570 1.00 74.75 255 TYR A C 1
ATOM 2006 O O . TYR A 1 255 ? -12.711 20.022 19.332 1.00 74.75 255 TYR A O 1
ATOM 2014 N N . ALA A 1 256 ? -14.343 19.626 20.806 1.00 77.00 256 ALA A N 1
ATOM 2015 C CA . ALA A 1 256 ? -13.436 19.423 21.927 1.00 77.00 256 ALA A CA 1
ATOM 2016 C C . ALA A 1 256 ? -12.970 17.962 21.980 1.00 77.00 256 ALA A C 1
ATOM 2018 O O . ALA A 1 256 ? -13.795 17.054 22.118 1.00 77.00 256 ALA A O 1
ATOM 2019 N N . VAL A 1 257 ? -11.655 17.754 21.949 1.00 76.12 257 VAL A N 1
ATOM 2020 C CA . VAL A 1 257 ? -11.027 16.439 22.129 1.00 76.12 257 VAL A CA 1
ATOM 2021 C C . VAL A 1 257 ? -11.017 16.067 23.615 1.00 76.12 257 VAL A C 1
ATOM 2023 O O . VAL A 1 257 ? -10.701 16.893 24.472 1.00 76.12 257 VAL A O 1
ATOM 2026 N N . GLY A 1 258 ? -11.399 14.830 23.937 1.00 73.44 258 GLY A N 1
ATOM 2027 C CA . GLY A 1 258 ? -11.336 14.281 25.293 1.00 73.44 258 GLY A CA 1
ATOM 2028 C C . GLY A 1 258 ? -10.533 12.987 25.303 1.00 73.44 258 GLY A C 1
ATOM 2029 O O . GLY A 1 258 ? -10.771 12.121 24.468 1.00 73.44 258 GLY A O 1
ATOM 2030 N N . HIS A 1 259 ? -9.607 12.845 26.250 1.00 69.00 259 HIS A N 1
ATOM 2031 C CA . HIS A 1 259 ? -8.717 11.683 26.323 1.00 69.00 259 HIS A CA 1
ATOM 2032 C C . HIS A 1 259 ? -9.214 10.635 27.328 1.00 69.00 259 HIS A C 1
ATOM 2034 O O . HIS A 1 259 ? -9.905 10.956 28.297 1.00 69.00 259 HIS A O 1
ATOM 2040 N N . GLY A 1 260 ? -8.804 9.379 27.124 1.00 62.78 260 GLY A N 1
ATOM 2041 C CA . GLY A 1 260 ? -9.203 8.207 27.918 1.00 62.78 260 GLY A CA 1
ATOM 2042 C C . GLY A 1 260 ? -9.282 8.409 29.442 1.00 62.78 260 GLY A C 1
ATOM 2043 O O . GLY A 1 260 ? -10.316 8.069 30.012 1.00 62.78 260 GLY A O 1
ATOM 2044 N N . PRO A 1 261 ? -8.296 9.028 30.121 1.00 64.06 261 PRO A N 1
ATOM 2045 C CA . PRO A 1 261 ? -8.339 9.227 31.578 1.00 64.06 261 PRO A CA 1
ATOM 2046 C C . PRO A 1 261 ? -9.531 10.054 32.090 1.00 64.06 261 PRO A C 1
ATOM 2048 O O . PRO A 1 261 ? -9.912 9.948 33.249 1.00 64.06 261 PRO A O 1
ATOM 2051 N N . GLN A 1 262 ? -10.138 10.875 31.230 1.00 63.69 262 GLN A N 1
ATOM 2052 C CA . GLN A 1 262 ? -11.324 11.683 31.543 1.00 63.69 262 GLN A CA 1
ATOM 2053 C C . GLN A 1 262 ? -12.631 10.956 31.191 1.00 63.69 262 GLN A C 1
ATOM 2055 O O . GLN A 1 262 ? -13.721 11.480 31.403 1.00 63.69 262 GLN A O 1
ATOM 2060 N N . LEU A 1 263 ? -12.531 9.778 30.571 1.00 65.19 263 LEU A N 1
ATOM 2061 C CA . LEU A 1 263 ? -13.656 9.044 30.009 1.00 65.19 263 LEU A CA 1
ATOM 2062 C C . LEU A 1 263 ? -13.803 7.632 30.577 1.00 65.19 263 LEU A C 1
ATOM 2064 O O . LEU A 1 263 ? -14.869 7.053 30.421 1.00 65.19 263 LEU A O 1
ATOM 2068 N N . VAL A 1 264 ? -12.775 7.052 31.186 1.00 71.12 264 VAL A N 1
ATOM 2069 C CA . VAL A 1 264 ? -12.780 5.660 31.663 1.00 71.12 264 VAL A CA 1
ATOM 2070 C C . VAL A 1 264 ? -13.582 5.517 32.970 1.00 71.12 264 VAL A C 1
ATOM 2072 O O . VAL A 1 264 ? -13.461 6.378 33.841 1.00 71.12 264 VAL A O 1
ATOM 2075 N N . PRO A 1 265 ? -14.394 4.452 33.136 1.00 70.75 265 PRO A N 1
ATOM 2076 C CA . PRO A 1 265 ? -15.049 4.142 34.407 1.00 70.75 265 PRO A CA 1
ATOM 2077 C C . PRO A 1 265 ? -14.056 3.901 35.551 1.00 70.75 265 PRO A C 1
ATOM 2079 O O . PRO A 1 265 ? -13.028 3.258 35.357 1.00 70.75 265 PRO A O 1
ATOM 2082 N N . GLY A 1 266 ? -14.396 4.348 36.763 1.00 71.75 266 GLY A N 1
ATOM 2083 C CA . GLY A 1 266 ? -13.609 4.081 37.978 1.00 71.75 266 GLY A CA 1
ATOM 2084 C C . GLY A 1 266 ? -12.553 5.134 38.326 1.00 71.75 266 GLY A C 1
ATOM 2085 O O . GLY A 1 266 ? -11.978 5.068 39.409 1.00 71.75 266 GLY A O 1
ATOM 2086 N N . GLU A 1 267 ? -12.345 6.132 37.466 1.00 76.00 267 GLU A N 1
ATOM 2087 C CA . GLU A 1 267 ? -11.484 7.285 37.746 1.00 76.00 267 GLU A CA 1
ATOM 2088 C C . GLU A 1 267 ? -12.268 8.447 38.390 1.00 76.00 267 GLU A C 1
ATOM 2090 O O . GLU A 1 267 ? -13.471 8.588 38.152 1.00 76.00 267 GLU A O 1
ATOM 2095 N N . PRO A 1 268 ? -11.621 9.352 39.153 1.00 69.00 268 PRO A N 1
ATOM 2096 C CA . PRO A 1 268 ? -12.291 10.505 39.770 1.00 69.00 268 PRO A CA 1
ATOM 2097 C C . PRO A 1 268 ? -13.002 11.439 38.776 1.00 69.00 268 PRO A C 1
ATOM 2099 O O . PRO A 1 268 ? -13.921 12.159 39.158 1.00 69.00 268 PRO A O 1
ATOM 2102 N N . ALA A 1 269 ? -12.570 11.437 37.511 1.00 66.75 269 ALA A N 1
ATOM 2103 C CA . ALA A 1 269 ? -13.152 12.214 36.417 1.00 66.75 269 ALA A CA 1
ATOM 2104 C C . ALA A 1 269 ? -14.006 11.363 35.453 1.00 66.75 269 ALA A C 1
ATOM 2106 O O . ALA A 1 269 ? -14.299 11.816 34.348 1.00 66.75 269 ALA A O 1
ATOM 2107 N N . ALA A 1 270 ? -14.387 10.138 35.834 1.00 68.19 270 ALA A N 1
ATOM 2108 C CA . ALA A 1 270 ? -15.171 9.241 34.992 1.00 68.19 270 ALA A CA 1
ATOM 2109 C C . ALA A 1 270 ? -16.520 9.867 34.596 1.00 68.19 270 ALA A C 1
ATOM 2111 O O . ALA A 1 270 ? -17.309 10.276 35.446 1.00 68.19 270 ALA A O 1
ATOM 2112 N N . VAL A 1 271 ? -16.819 9.895 33.295 1.00 71.12 271 VAL A N 1
ATOM 2113 C CA . VAL A 1 271 ? -18.110 10.384 32.759 1.00 71.12 271 VAL A CA 1
ATOM 2114 C C . VAL A 1 271 ? -19.076 9.261 32.362 1.00 71.12 271 VAL A C 1
ATOM 2116 O O . VAL A 1 271 ? -20.120 9.533 31.766 1.00 71.12 271 VAL A O 1
ATOM 2119 N N . ARG A 1 272 ? -18.714 8.009 32.662 1.00 71.31 272 ARG A N 1
ATOM 2120 C CA . ARG A 1 272 ? -19.515 6.794 32.456 1.00 71.31 272 ARG A CA 1
ATOM 2121 C C . ARG A 1 272 ? -19.242 5.772 33.551 1.00 71.31 272 ARG A C 1
ATOM 2123 O O . ARG A 1 272 ? -18.120 5.689 34.051 1.00 71.31 272 ARG A O 1
ATOM 2130 N N . GLU A 1 273 ? -20.254 4.978 33.873 1.00 70.69 273 GLU A N 1
ATOM 2131 C CA . GLU A 1 273 ? -20.169 3.889 34.858 1.00 70.69 273 GLU A CA 1
ATOM 2132 C C . GLU A 1 273 ? -19.672 2.581 34.230 1.00 70.69 273 GLU A C 1
ATOM 2134 O O . GLU A 1 273 ? -19.096 1.729 34.904 1.00 70.69 273 GLU A O 1
ATOM 2139 N N . SER A 1 274 ? -19.878 2.415 32.922 1.00 70.31 274 SER A N 1
ATOM 2140 C CA . SER A 1 274 ? -19.503 1.214 32.181 1.00 70.31 274 SER A CA 1
ATOM 2141 C C . SER A 1 274 ? -19.181 1.538 30.727 1.00 70.31 274 SER A C 1
ATOM 2143 O O . SER A 1 274 ? -19.764 2.438 30.124 1.00 70.31 274 SER A O 1
ATOM 2145 N N . PHE A 1 275 ? -18.296 0.750 30.118 1.00 61.06 275 PHE A N 1
ATOM 2146 C CA . PHE A 1 275 ? -18.052 0.801 28.674 1.00 61.06 275 PHE A CA 1
ATOM 2147 C C . PHE A 1 275 ? -19.275 0.380 27.838 1.00 61.06 275 PHE A C 1
ATOM 2149 O O . PHE A 1 275 ? -19.336 0.693 26.654 1.00 61.06 275 PHE A O 1
ATOM 2156 N N . GLY A 1 276 ? -20.276 -0.273 28.445 1.00 57.50 276 GLY A N 1
ATOM 2157 C CA . GLY A 1 276 ? -21.555 -0.585 27.796 1.00 57.50 276 GLY A CA 1
ATOM 2158 C C . GLY A 1 276 ? -22.476 0.627 27.593 1.00 57.50 276 GLY A C 1
ATOM 2159 O O . GLY A 1 276 ? -23.497 0.518 26.908 1.00 57.50 276 GLY A O 1
ATOM 2160 N N . GLU A 1 277 ? -22.145 1.786 28.170 1.00 61.28 277 GLU A N 1
ATOM 2161 C CA . GLU A 1 277 ? -22.899 3.020 27.967 1.00 61.28 277 GLU A CA 1
ATOM 2162 C C . GLU A 1 277 ? -22.577 3.641 26.605 1.00 61.28 277 GLU A C 1
ATOM 2164 O O . GLU A 1 277 ? -21.548 4.278 26.397 1.00 61.28 277 GLU A O 1
ATOM 2169 N N . VAL A 1 278 ? -23.512 3.481 25.669 1.00 59.66 278 VAL A N 1
ATOM 2170 C CA . VAL A 1 278 ? -23.411 4.019 24.300 1.00 59.66 278 VAL A CA 1
ATOM 2171 C C . VAL A 1 278 ? -23.574 5.549 24.266 1.00 59.66 278 VAL A C 1
ATOM 2173 O O . VAL A 1 278 ? -23.197 6.201 23.299 1.00 59.66 278 VAL A O 1
ATOM 2176 N N . VAL A 1 279 ? -24.146 6.143 25.318 1.00 63.34 279 VAL A N 1
ATOM 2177 C CA . VAL A 1 279 ? -24.400 7.586 25.417 1.00 63.34 279 VAL A CA 1
ATOM 2178 C C . VAL A 1 279 ? -23.884 8.094 26.756 1.00 63.34 279 VAL A C 1
ATOM 2180 O O . VAL A 1 279 ? -24.328 7.630 27.802 1.00 63.34 279 VAL A O 1
ATOM 2183 N N . LEU A 1 280 ? -23.011 9.103 26.727 1.00 74.38 280 LEU A N 1
ATOM 2184 C CA . LEU A 1 280 ? -22.542 9.800 27.927 1.00 74.38 280 LEU A CA 1
ATOM 2185 C C . LEU A 1 280 ? -23.633 10.750 28.429 1.00 74.38 280 LEU A C 1
ATOM 2187 O O . LEU A 1 280 ? -23.685 11.924 28.054 1.00 74.38 280 LEU A O 1
ATOM 2191 N N . VAL A 1 281 ? -24.533 10.225 29.256 1.00 70.19 281 VAL A N 1
ATOM 2192 C CA . VAL A 1 281 ? -25.760 10.906 29.696 1.00 70.19 281 VAL A CA 1
ATOM 2193 C C . VAL A 1 281 ? -25.480 12.273 30.322 1.00 70.19 281 VAL A C 1
ATOM 2195 O O . VAL A 1 281 ? -26.184 13.235 30.013 1.00 70.19 281 VAL A O 1
ATOM 2198 N N . GLY A 1 282 ? -24.448 12.385 31.164 1.00 71.38 282 GLY A N 1
ATOM 2199 C CA . GLY A 1 282 ? -24.053 13.656 31.781 1.00 71.38 282 GLY A CA 1
ATOM 2200 C C . GLY A 1 282 ? -23.692 14.713 30.737 1.00 71.38 282 GLY A C 1
ATOM 2201 O O . GLY A 1 282 ? -24.268 15.800 30.727 1.00 71.38 282 GLY A O 1
ATOM 2202 N N . ARG A 1 283 ? -22.829 14.354 29.778 1.00 73.06 283 ARG A N 1
ATOM 2203 C CA . ARG A 1 283 ? -22.418 15.254 28.688 1.00 73.06 283 ARG A CA 1
ATOM 2204 C C . ARG A 1 283 ? -23.573 15.589 27.752 1.00 73.06 283 ARG A C 1
ATOM 2206 O O . ARG A 1 283 ? -23.676 16.727 27.311 1.00 73.06 283 ARG A O 1
ATOM 2213 N N . LEU A 1 284 ? -24.467 14.636 27.483 1.00 70.44 284 LEU A N 1
ATOM 2214 C CA . LEU A 1 284 ? -25.669 14.880 26.689 1.00 70.44 284 LEU A CA 1
ATOM 2215 C C . LEU A 1 284 ? -26.600 15.880 27.390 1.00 70.44 284 LEU A C 1
ATOM 2217 O O . LEU A 1 284 ? -27.078 16.816 26.754 1.00 70.44 284 LEU A O 1
ATOM 2221 N N . ARG A 1 285 ? -26.822 15.734 28.704 1.00 68.94 285 ARG A N 1
ATOM 2222 C CA . ARG A 1 285 ? -27.590 16.713 29.490 1.00 68.94 285 ARG A CA 1
ATOM 2223 C C . ARG A 1 285 ? -26.924 18.085 29.442 1.00 68.94 285 ARG A C 1
ATOM 2225 O O . ARG A 1 285 ? -27.596 19.054 29.109 1.00 68.94 285 ARG A O 1
ATOM 2232 N N . GLU A 1 286 ? -25.625 18.177 29.707 1.00 70.06 286 GLU A N 1
ATOM 2233 C CA . GLU A 1 286 ? -24.900 19.448 29.605 1.00 70.06 286 GLU A CA 1
ATOM 2234 C C . GLU A 1 286 ? -25.008 20.067 28.210 1.00 70.06 286 GLU A C 1
ATOM 2236 O O . GLU A 1 286 ? -25.269 21.259 28.091 1.00 70.06 286 GLU A O 1
ATOM 2241 N N . ALA A 1 287 ? -24.861 19.276 27.147 1.00 66.69 287 ALA A N 1
ATOM 2242 C CA . ALA A 1 287 ? -24.968 19.756 25.774 1.00 66.69 287 ALA A CA 1
ATOM 2243 C C . ALA A 1 287 ? -26.370 20.299 25.454 1.00 66.69 287 ALA A C 1
ATOM 2245 O O . ALA A 1 287 ? -26.484 21.338 24.806 1.00 66.69 287 ALA A O 1
ATOM 2246 N N . ILE A 1 288 ? -27.430 19.651 25.943 1.00 63.34 288 ILE A N 1
ATOM 2247 C CA . ILE A 1 288 ? -28.817 20.110 25.760 1.00 63.34 288 ILE A CA 1
ATOM 2248 C C . ILE A 1 288 ? -29.077 21.421 26.514 1.00 63.34 288 ILE A C 1
ATOM 2250 O O . ILE A 1 288 ? -29.792 22.285 26.010 1.00 63.34 288 ILE A O 1
ATOM 2254 N N . TRP A 1 289 ? -28.518 21.566 27.718 1.00 64.50 289 TRP A N 1
ATOM 2255 C CA . TRP A 1 289 ? -28.822 22.678 28.625 1.00 64.50 289 TRP A CA 1
ATOM 2256 C C . TRP A 1 289 ? -27.770 23.800 28.631 1.00 64.50 289 TRP A C 1
ATOM 2258 O O . TRP A 1 289 ? -27.945 24.792 29.338 1.00 64.50 289 TRP A O 1
ATOM 2268 N N . ARG A 1 290 ? -26.694 23.689 27.839 1.00 62.22 290 ARG A N 1
ATOM 2269 C CA . ARG A 1 290 ? -25.679 24.744 27.687 1.00 62.22 290 ARG A CA 1
ATOM 2270 C C . ARG A 1 290 ? -26.310 26.015 27.093 1.00 62.22 290 ARG A C 1
ATOM 2272 O O . ARG A 1 290 ? -26.859 25.949 25.994 1.00 62.22 290 ARG A O 1
ATOM 2279 N N . PRO A 1 291 ? -26.156 27.192 27.734 1.00 53.94 291 PRO A N 1
ATOM 2280 C CA . PRO A 1 291 ? -26.699 28.458 27.228 1.00 53.94 291 PRO A CA 1
ATOM 2281 C C . PRO A 1 291 ? -26.205 28.833 25.822 1.00 53.94 291 PRO A C 1
ATOM 2283 O O . PRO A 1 291 ? -26.955 29.413 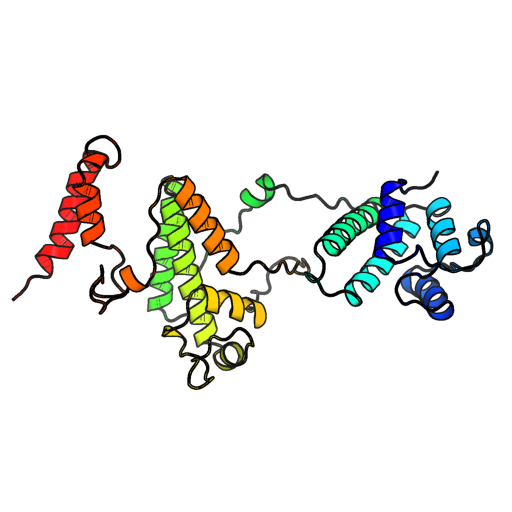25.046 1.00 53.94 291 PRO A O 1
ATOM 2286 N N . ALA A 1 292 ? -24.978 28.439 25.457 1.00 53.91 292 ALA A N 1
ATOM 2287 C CA . ALA A 1 292 ? -24.422 28.634 24.114 1.00 53.91 292 ALA A CA 1
ATOM 2288 C C . ALA A 1 292 ? -25.169 27.849 23.010 1.00 53.91 292 ALA A C 1
ATOM 2290 O O . ALA A 1 292 ? -25.125 28.238 21.849 1.00 53.91 292 ALA A O 1
ATOM 2291 N N . ASN A 1 293 ? -25.903 26.789 23.369 1.00 50.50 293 ASN A N 1
ATOM 2292 C CA . ASN A 1 293 ? -26.712 25.979 22.451 1.00 50.50 293 ASN A CA 1
ATOM 2293 C C . ASN A 1 293 ? -28.183 26.420 22.400 1.00 50.50 293 ASN A C 1
ATOM 2295 O O . ASN A 1 293 ? -28.981 25.823 21.673 1.00 50.50 293 ASN A O 1
ATOM 2299 N N . ALA A 1 294 ? -28.556 27.478 23.132 1.00 50.50 294 ALA A N 1
ATOM 2300 C CA . ALA A 1 294 ? -29.924 27.996 23.172 1.00 50.50 294 ALA A CA 1
ATOM 2301 C C . ALA A 1 294 ? -30.415 28.537 21.812 1.00 50.50 294 ALA A C 1
ATOM 2303 O O . ALA A 1 294 ? -31.613 28.773 21.661 1.00 50.50 294 ALA A O 1
ATOM 2304 N N . GLY A 1 295 ? -29.519 28.690 20.827 1.00 51.16 295 GLY A N 1
ATOM 2305 C CA . GLY A 1 295 ? -29.821 29.275 19.522 1.00 51.16 295 GLY A CA 1
ATOM 2306 C C . GLY A 1 295 ? -29.748 28.372 18.283 1.00 51.16 295 GLY A C 1
ATOM 2307 O O . GLY A 1 295 ? -30.326 28.783 17.282 1.00 51.16 295 GLY A O 1
ATOM 2308 N N . SER A 1 296 ? -29.078 27.203 18.264 1.00 54.12 296 SER A N 1
ATOM 2309 C CA . SER A 1 296 ? -28.761 26.610 16.937 1.00 54.12 296 SER A CA 1
ATOM 2310 C C . SER A 1 296 ? -28.539 25.099 16.744 1.00 54.12 296 SER A C 1
ATOM 2312 O O . SER A 1 296 ? -28.418 24.719 15.587 1.00 54.12 296 SER A O 1
ATOM 2314 N N . ALA A 1 297 ? -28.526 24.199 17.738 1.00 57.12 297 ALA A N 1
ATOM 2315 C CA . ALA A 1 297 ? -28.098 22.808 17.444 1.00 57.12 297 ALA A CA 1
ATOM 2316 C C . ALA A 1 297 ? -29.171 21.703 17.532 1.00 57.12 297 ALA A C 1
ATOM 2318 O O . ALA A 1 297 ? -29.024 20.669 16.889 1.00 57.12 297 ALA A O 1
ATOM 2319 N N . ILE A 1 298 ? -30.247 21.878 18.310 1.00 57.38 298 ILE A N 1
ATOM 2320 C CA . ILE A 1 298 ? -31.256 20.817 18.501 1.00 57.38 298 ILE A CA 1
ATOM 2321 C C . ILE A 1 298 ? -32.618 21.295 17.988 1.00 57.38 298 ILE A C 1
ATOM 2323 O O . ILE A 1 298 ? -33.198 22.193 18.624 1.00 57.38 298 ILE A O 1
ATOM 2327 N N . PRO A 1 299 ? -33.138 20.687 16.897 1.00 62.88 299 PRO A N 1
ATOM 2328 C CA . PRO A 1 299 ? -34.473 20.956 16.373 1.00 62.88 299 PRO A CA 1
ATOM 2329 C C . PRO A 1 299 ? -35.529 20.895 17.483 1.00 62.88 299 PRO A C 1
ATOM 2331 O O . PRO A 1 299 ? -35.488 20.024 18.358 1.00 62.88 299 PRO A O 1
ATOM 2334 N N . ALA A 1 300 ? -36.443 21.866 17.511 1.00 61.56 300 ALA A N 1
ATOM 2335 C CA . ALA A 1 300 ? -37.406 22.019 18.606 1.00 61.56 300 ALA A CA 1
ATOM 2336 C C . ALA A 1 300 ? -38.308 20.780 18.787 1.00 61.56 300 ALA A C 1
ATOM 2338 O O . ALA A 1 300 ? -38.707 20.465 19.907 1.00 61.56 300 ALA A O 1
ATOM 2339 N N . ASP A 1 301 ? -38.560 20.060 17.700 1.00 67.00 301 ASP A N 1
ATOM 2340 C CA . ASP A 1 301 ? -39.300 18.802 17.588 1.00 67.00 301 ASP A CA 1
ATOM 2341 C C . ASP A 1 301 ? -38.518 17.568 18.078 1.00 67.00 301 ASP A C 1
ATOM 2343 O O . ASP A 1 301 ? -39.128 16.599 18.528 1.00 67.00 301 ASP A O 1
ATOM 2347 N N . ALA A 1 302 ? -37.181 17.605 18.083 1.00 65.12 302 ALA A N 1
ATOM 2348 C CA . ALA A 1 302 ? -36.345 16.532 18.632 1.00 65.12 302 ALA A CA 1
ATOM 2349 C C . ALA A 1 302 ? -36.251 16.576 20.172 1.00 65.12 302 ALA A C 1
ATOM 2351 O O . ALA A 1 302 ? -36.050 15.547 20.827 1.00 65.12 302 ALA A O 1
ATOM 2352 N N . ARG A 1 303 ? -36.432 17.758 20.781 1.00 66.75 303 ARG A N 1
ATOM 2353 C CA . ARG A 1 303 ? -36.288 17.967 22.238 1.00 66.75 303 ARG A CA 1
ATOM 2354 C C . ARG A 1 303 ? -37.234 17.098 23.089 1.00 66.75 303 ARG A C 1
ATOM 2356 O O . ARG A 1 303 ? -36.755 16.532 24.074 1.00 66.75 303 ARG A O 1
ATOM 2363 N N . PRO A 1 304 ? -38.532 16.929 22.758 1.00 67.62 304 PRO A N 1
ATOM 2364 C CA . PRO A 1 304 ? -39.436 16.050 23.506 1.00 67.62 304 PRO A CA 1
ATOM 2365 C C . PRO A 1 304 ? -39.025 14.575 23.450 1.00 67.62 304 PRO A C 1
ATOM 2367 O O . PRO A 1 304 ? -39.088 13.884 24.466 1.00 67.62 304 PRO A O 1
ATOM 2370 N N . THR A 1 305 ? -38.559 14.101 22.291 1.00 72.12 305 THR A N 1
ATOM 2371 C CA . THR A 1 305 ? -38.103 12.716 22.092 1.00 72.12 305 THR A CA 1
ATOM 2372 C C . THR A 1 305 ? -36.846 12.429 22.904 1.00 72.12 305 THR A C 1
ATOM 2374 O O . THR A 1 305 ? -36.798 11.439 23.633 1.00 72.12 305 THR A O 1
ATOM 2377 N N . ILE A 1 306 ? -35.868 13.338 22.861 1.00 67.19 306 ILE A N 1
ATOM 2378 C CA . ILE A 1 306 ? -34.648 13.254 23.671 1.00 67.19 306 ILE A CA 1
ATOM 2379 C C . ILE A 1 306 ? -35.001 13.268 25.164 1.00 67.19 306 ILE A C 1
ATOM 2381 O O . ILE A 1 306 ? -34.507 12.439 25.926 1.00 67.19 306 ILE A O 1
ATOM 2385 N N . LYS A 1 307 ? -35.912 14.151 25.591 1.00 65.56 307 LYS A N 1
ATOM 2386 C CA . LYS A 1 307 ? -36.378 14.209 26.983 1.00 65.56 307 LYS A CA 1
ATOM 2387 C C . LYS A 1 307 ? -37.036 12.897 27.422 1.00 65.56 307 LYS A C 1
ATOM 2389 O O . LYS A 1 307 ? -36.732 12.406 28.505 1.00 65.56 307 LYS A O 1
ATOM 2394 N N . ARG A 1 308 ? -37.881 12.302 26.575 1.00 68.88 308 ARG A N 1
ATOM 2395 C CA . ARG A 1 308 ? -38.545 11.019 26.848 1.00 68.88 308 ARG A CA 1
ATOM 2396 C C . ARG A 1 308 ? -37.550 9.863 26.926 1.00 68.88 308 ARG A C 1
ATOM 2398 O O . ARG A 1 308 ? -37.653 9.045 27.833 1.00 68.88 308 ARG A O 1
ATOM 2405 N N . TYR A 1 309 ? -36.574 9.815 26.021 1.00 66.12 309 TYR A N 1
ATOM 2406 C CA . TYR A 1 309 ? -35.492 8.831 26.056 1.00 66.12 309 TYR A CA 1
ATOM 2407 C C . TYR A 1 309 ? -34.685 8.923 27.357 1.00 66.12 309 TYR A C 1
ATOM 2409 O O . TYR A 1 309 ? -34.465 7.911 28.020 1.00 66.12 309 TYR A O 1
ATOM 2417 N N . LEU A 1 310 ? -34.309 10.143 27.756 1.00 64.69 310 LEU A N 1
ATOM 2418 C CA . LEU A 1 310 ? -33.598 10.391 29.009 1.00 64.69 310 LEU A CA 1
ATOM 2419 C C . LEU A 1 310 ? -34.438 9.967 30.223 1.00 64.69 310 LEU A C 1
ATOM 2421 O O . LEU A 1 310 ? -33.913 9.290 31.094 1.00 64.69 310 LEU A O 1
ATOM 2425 N N . GLN A 1 311 ? -35.737 10.275 30.273 1.00 64.81 311 GLN A N 1
ATOM 2426 C CA . GLN A 1 311 ? -36.604 9.839 31.380 1.00 64.81 311 GLN A CA 1
ATOM 2427 C C . GLN A 1 311 ? -36.720 8.313 31.472 1.00 64.81 311 GLN A C 1
ATOM 2429 O O . GLN A 1 311 ? -36.552 7.748 32.547 1.00 64.81 311 GLN A O 1
ATOM 2434 N N . VAL A 1 312 ? -36.936 7.624 30.348 1.00 64.69 312 VAL A N 1
ATOM 2435 C CA . VAL A 1 312 ? -37.093 6.160 30.336 1.00 64.69 312 VAL A CA 1
ATOM 2436 C C . VAL A 1 312 ? -35.809 5.442 30.762 1.00 64.69 312 VAL A C 1
ATOM 2438 O O . VAL A 1 312 ? -35.884 4.477 31.519 1.00 64.69 312 VAL A O 1
ATOM 2441 N N . ARG A 1 313 ? -34.634 5.901 30.308 1.00 57.44 313 ARG A N 1
ATOM 2442 C CA . ARG A 1 313 ? -33.349 5.262 30.648 1.00 57.44 313 ARG A CA 1
ATOM 2443 C C . ARG A 1 313 ? -32.775 5.674 32.006 1.00 57.44 313 ARG A C 1
ATOM 2445 O O . ARG A 1 313 ? -32.075 4.867 32.604 1.00 57.44 313 ARG A O 1
ATOM 2452 N N . ILE A 1 314 ? -33.045 6.891 32.486 1.00 53.06 314 ILE A N 1
ATOM 2453 C CA . ILE A 1 314 ? -32.441 7.430 33.720 1.00 53.06 314 ILE A CA 1
ATOM 2454 C C . ILE A 1 314 ? -33.353 7.220 34.931 1.00 53.06 314 ILE A C 1
ATOM 2456 O O . ILE A 1 314 ? -32.888 6.773 35.973 1.00 53.06 314 ILE A O 1
ATOM 2460 N N . GLU A 1 315 ? -34.650 7.519 34.816 1.00 52.25 315 GLU A N 1
ATOM 2461 C CA . GLU A 1 315 ? -35.582 7.431 35.953 1.00 52.25 315 GLU A CA 1
ATOM 2462 C C . GLU A 1 315 ? -36.097 5.994 36.152 1.00 52.25 315 GLU A C 1
ATOM 2464 O O . GLU A 1 315 ? -36.413 5.599 37.270 1.00 52.25 315 GLU A O 1
ATOM 2469 N N . GLY A 1 316 ? -36.108 5.169 35.098 1.00 46.44 316 GLY A N 1
ATOM 2470 C CA . GLY A 1 316 ? -36.496 3.754 35.173 1.00 46.44 316 GLY A CA 1
ATOM 2471 C C . GLY A 1 316 ? -35.491 2.836 35.885 1.00 46.44 316 GLY A C 1
ATOM 2472 O O . GLY A 1 316 ? -35.876 1.747 36.310 1.00 46.44 316 GLY A O 1
ATOM 2473 N N . ASN A 1 317 ? -34.235 3.273 36.044 1.00 41.03 317 ASN A N 1
ATOM 2474 C CA . ASN A 1 317 ? -33.174 2.529 36.736 1.00 41.03 317 ASN A CA 1
ATOM 2475 C C . ASN A 1 317 ? -32.951 2.981 38.191 1.00 41.03 317 ASN A C 1
ATOM 2477 O O . ASN A 1 317 ? -32.131 2.388 38.886 1.00 41.03 317 ASN A O 1
ATOM 2481 N N . GLN A 1 318 ? -33.711 3.963 38.689 1.00 38.72 318 GLN A N 1
ATOM 2482 C CA . GLN A 1 318 ? -33.834 4.210 40.127 1.00 38.72 318 GLN A CA 1
ATOM 2483 C C . GLN A 1 318 ? -34.973 3.352 40.694 1.00 38.72 318 GLN A C 1
ATOM 2485 O O . GLN A 1 318 ? -36.068 3.840 40.971 1.00 38.72 318 GLN A O 1
ATOM 2490 N N . LYS A 1 319 ? -34.734 2.050 40.859 1.00 29.19 319 LYS A N 1
ATOM 2491 C CA . LYS A 1 319 ? -35.453 1.284 41.887 1.00 29.19 319 LYS A CA 1
ATOM 2492 C C . LYS A 1 319 ? -34.566 1.213 43.135 1.00 29.19 319 LYS A C 1
ATOM 2494 O O . LYS A 1 319 ? -33.356 1.084 42.960 1.00 29.19 319 LYS A O 1
ATOM 2499 N N . PRO A 1 320 ? -35.146 1.366 44.340 1.00 36.56 320 PRO A N 1
ATOM 2500 C CA . PRO A 1 320 ? -34.399 1.337 45.594 1.00 36.56 320 PRO A CA 1
ATOM 2501 C C . PRO A 1 320 ? -33.681 0.008 45.825 1.00 36.56 320 PRO A C 1
ATOM 2503 O O . PRO A 1 320 ? -34.169 -1.026 45.304 1.00 36.56 320 PRO A O 1
#

Sequence (320 aa):
MSSLSTIEKQRFEDLFGMSSGYVLNFSDQKFAEFFRQDVGINIYDPRYAYNGTSKAKRLRAFWEIEEPANLGRALERLLEVWRYLNEPGKDARADRQFEDCTRTAARLLGRELKQETESDFLKRDFGAISVEGLGLDHGVEKILAARVKEAVECVAAGAPLSAIFMCGSVLEGILMAVALKNPADFNRASASPKQKETGKVRPFHEWTLANLIDVSHEVGVPESKQRNGYASLSMSLNESIVEDADLEWFGELGYAVGHGPQLVPGEPAAVRESFGEVVLVGRLREAIWRPANAGSAIPADARPTIKRYLQVRIEGNQKP

pLDDT: mean 77.45, std 17.03, range [29.19, 97.69]

Mean predicted aligned error: 16.97 Å

Secondary structure (DSSP, 8-state):
--SS-HHHHHHHHHHTTGGGT--TT--HHHHHHHHHHTS-S-TTSGGG-TT-SSHHHHHHHHHHHS-HHHHHHHHHHHHHHHHHHS-TTS-HHHHHHHHHHHHHHHHHTT-------HHHHHT--------TTS---HHHHHHHHHHHHHHHHHHHTT-HHHHHHHHHHHHHHHHHHHHHHSHHHHHHSTT--B-TTT-PBPPGGG--HHHHHHHHHHHT----S-S-----------HHHHHHHHHHHHHHTTPPP--GGGTSTTSTT-S-S-TT-SS-HHHHHHHHH-GGGTTTSS-TTHHHHHHHHHHHHHTTT---

Radius of gyration: 28.65 Å; Cα contacts (8 Å, |Δi|>4): 266; chains: 1; bounding box: 70×48×78 Å

Nearest PDB structures (foldseek):
  8tkg-assembly1_A  TM=1.625E-01  e=5.055E+00  Homo sapiens
  6ixp-assembly1_A  TM=1.552E-01  e=8.084E+00  Saccharomyces cerevisiae S288C

Solvent-accessible surface area (backbone atoms only — not comparable to full-atom values): 19042 Å² total; per-residue (Å²): 125,50,85,58,54,73,67,58,50,49,50,52,34,62,75,33,49,31,88,85,54,35,49,65,90,54,49,72,67,57,44,46,49,45,30,41,72,79,54,69,39,67,61,81,42,73,88,23,37,84,80,34,83,49,69,35,37,17,51,55,38,42,57,50,74,52,56,46,54,63,47,14,50,42,48,46,55,52,47,54,52,49,54,74,77,44,70,80,75,76,45,69,67,57,51,52,50,50,53,55,49,52,49,51,19,34,48,38,59,73,39,82,78,76,78,77,44,73,69,56,60,75,64,60,79,88,67,84,90,71,60,77,87,73,76,62,58,71,71,58,37,53,51,43,46,52,40,53,50,51,21,53,50,23,50,76,68,72,34,58,69,62,17,52,56,34,49,52,55,43,50,35,56,51,44,50,52,53,37,71,74,37,51,72,57,45,67,66,35,88,58,40,58,55,39,89,90,75,67,44,66,56,62,72,93,77,55,50,57,53,44,42,51,53,25,36,64,73,67,50,66,81,69,74,93,72,86,78,94,65,83,79,80,66,68,91,79,51,53,68,63,51,49,52,51,48,53,51,52,40,41,75,74,68,46,83,88,81,57,64,78,53,50,38,53,92,42,101,54,37,55,38,88,46,92,85,55,90,61,52,60,64,61,51,50,48,57,72,68,35,76,88,46,75,80,79,78,74,59,80,81,51,50,63,56,53,51,51,51,50,46,58,66,57,59,67,67,68,68,135

Foldseek 3Di:
DFLDDPVLVVLCCVLLVPPVLHGNPDDPVRLQVCCCPQLVDRLQPPQQAPQHRGPSSSLVSCRRPDQLQSNLSVLLSSLVVSPVVDDAPPDPVSVVSSVVSNCSSCVSNVHDPDDQDPVNVVPDDPDQDALPPLPADPVLNVVLVVLSVVLVVCVVVVNNVSNVVSVLVSLLSSLLRLCVVVVVQLQPAPLFDADPVPRHGDDSVPDHSQSSVVSCVRSPPPPPPDDDDDPDNPDVDGVVNVVVVVVVVVVVVVDDDDDDLLDPAPHPNHQDPDPPPPDSLVVVVCCVPPPVPVPDDDDPVCVVVVVVVCCCVPVVPPDD